Protein AF-A0ABD3PIC6-F1 (afdb_monomer_lite)

Secondary structure (DSSP, 8-state):
------------------------------PPPP----------SSPPPPTHHHHHHHHS-TTS--PPPPP-HHHHHHHHHHHHHHHHHHHHHHHHHHHHHHTTS---------------------TT-TTS----STT-----TTSS-------HHHHHHHHHHHHHHHHHHHHHHHHHHHH-GGGTHHHHHHHHHHHHHHHHHHHHTHHHHHHHHHHHHHHHHHHHHHHHHHHHHHHHHHHHHHHHHHHHHHHHHT--

Radius of gyration: 34.58 Å; chains: 1; bounding box: 83×72×98 Å

Structure (mmCIF, N/CA/C/O backbone):
data_AF-A0ABD3PIC6-F1
#
_entry.id   AF-A0ABD3PIC6-F1
#
loop_
_atom_site.group_PDB
_atom_site.id
_atom_site.type_symbol
_atom_site.label_atom_id
_atom_site.label_alt_id
_atom_site.label_comp_id
_atom_site.label_asym_id
_atom_site.label_entity_id
_atom_site.label_seq_id
_atom_site.pdbx_PDB_ins_code
_atom_site.Cartn_x
_atom_site.Cartn_y
_atom_site.Cartn_z
_atom_site.occupancy
_atom_site.B_iso_or_equiv
_atom_site.auth_seq_id
_atom_site.auth_comp_id
_atom_site.auth_asym_id
_atom_site.auth_atom_id
_atom_site.pdbx_PDB_model_num
ATOM 1 N N . MET A 1 1 ? -43.754 21.498 -41.295 1.00 43.06 1 MET A N 1
ATOM 2 C CA . MET A 1 1 ? -43.597 20.340 -40.392 1.00 43.06 1 MET A CA 1
ATOM 3 C C . MET A 1 1 ? -42.714 20.845 -39.261 1.00 43.06 1 MET A C 1
ATOM 5 O O . MET A 1 1 ? -41.523 20.973 -39.492 1.00 43.06 1 MET A O 1
ATOM 9 N N . ALA A 1 2 ? -43.302 21.591 -38.316 1.00 39.53 2 ALA A N 1
ATOM 10 C CA . ALA A 1 2 ? -43.938 21.103 -37.071 1.00 39.53 2 ALA A CA 1
ATOM 11 C C . ALA A 1 2 ? -42.849 20.621 -36.099 1.00 39.53 2 ALA A C 1
ATOM 13 O O . ALA A 1 2 ? -41.994 19.857 -36.530 1.00 39.53 2 ALA A O 1
ATOM 14 N N . ASP A 1 3 ? -42.769 20.956 -34.818 1.00 38.78 3 ASP A N 1
ATOM 15 C CA . ASP A 1 3 ? -43.413 21.869 -33.851 1.00 38.78 3 ASP A CA 1
ATOM 16 C C . ASP A 1 3 ? -42.459 21.775 -32.622 1.00 38.78 3 ASP A C 1
ATOM 18 O O . ASP A 1 3 ? -41.825 20.739 -32.434 1.00 38.78 3 ASP A O 1
ATOM 22 N N . GLU A 1 4 ? -42.065 22.860 -31.950 1.00 40.41 4 GLU A N 1
ATOM 23 C CA . GLU A 1 4 ? -42.658 23.383 -30.700 1.00 40.41 4 GLU A CA 1
ATOM 24 C C . GLU A 1 4 ? -42.214 22.683 -29.381 1.00 40.41 4 GLU A C 1
ATOM 26 O O . GLU A 1 4 ? -41.969 21.483 -29.338 1.00 40.41 4 GLU A O 1
ATOM 31 N N . ALA A 1 5 ? -42.173 23.498 -28.308 1.00 44.72 5 ALA A N 1
ATOM 32 C CA . ALA A 1 5 ? -41.943 23.253 -26.866 1.00 44.72 5 ALA A CA 1
ATOM 33 C C . ALA A 1 5 ? -40.468 23.248 -26.391 1.00 44.72 5 ALA A C 1
ATOM 35 O O . ALA A 1 5 ? -39.703 22.357 -26.729 1.00 44.72 5 ALA A O 1
ATOM 36 N N . ALA A 1 6 ? -39.911 24.228 -25.658 1.00 42.91 6 ALA A N 1
ATOM 37 C CA . ALA A 1 6 ? -40.363 25.137 -24.584 1.00 42.91 6 ALA A CA 1
ATOM 38 C C . ALA A 1 6 ? -40.648 24.467 -23.221 1.00 42.91 6 ALA A C 1
ATOM 40 O O . ALA A 1 6 ? -41.616 23.728 -23.100 1.00 42.91 6 ALA A O 1
ATOM 41 N N . ALA A 1 7 ? -39.823 24.795 -22.210 1.00 39.97 7 ALA A N 1
ATOM 42 C CA . ALA A 1 7 ? -40.156 25.146 -20.807 1.00 39.97 7 ALA A CA 1
ATOM 43 C C . ALA A 1 7 ? -38.951 24.826 -19.879 1.00 39.97 7 ALA A C 1
ATOM 45 O O . ALA A 1 7 ? -38.482 23.697 -19.885 1.00 39.97 7 ALA A O 1
ATOM 46 N N . THR A 1 8 ? -38.251 25.767 -19.229 1.00 37.84 8 THR A N 1
ATOM 47 C CA . THR A 1 8 ? -38.582 26.668 -18.093 1.00 37.84 8 THR A CA 1
ATOM 48 C C . THR A 1 8 ? -38.503 26.008 -16.702 1.00 37.84 8 THR A C 1
ATOM 50 O O . THR A 1 8 ? -39.140 24.990 -16.461 1.00 37.84 8 THR A O 1
ATOM 53 N N . ALA A 1 9 ? -37.846 26.735 -15.777 1.00 36.84 9 ALA A N 1
ATOM 54 C CA . ALA A 1 9 ? -37.832 26.621 -14.304 1.00 36.84 9 ALA A CA 1
ATOM 55 C C . ALA A 1 9 ? -36.806 25.614 -13.721 1.00 36.84 9 ALA A C 1
ATOM 57 O O . ALA A 1 9 ? -36.584 24.561 -14.291 1.00 36.84 9 ALA A O 1
ATOM 58 N N . LYS A 1 10 ? -36.143 25.840 -12.579 1.00 40.41 10 LYS A N 1
ATOM 59 C CA . LYS A 1 10 ? -36.468 26.695 -11.429 1.00 40.41 10 LYS A CA 1
ATOM 60 C C . LYS A 1 10 ? -35.238 26.768 -10.500 1.00 40.41 10 LYS A C 1
ATOM 62 O O . LYS A 1 10 ? -34.727 25.722 -10.114 1.00 40.41 10 LYS A O 1
ATOM 67 N N . ASP A 1 11 ? -34.825 27.968 -10.099 1.00 44.28 11 ASP A N 1
ATOM 68 C CA . ASP A 1 11 ? -34.053 28.175 -8.866 1.00 44.28 11 ASP A CA 1
ATOM 69 C C . ASP A 1 11 ? -34.909 27.814 -7.643 1.00 44.28 11 ASP A C 1
ATOM 71 O O . ASP A 1 11 ? -36.121 28.075 -7.631 1.00 44.28 11 ASP A O 1
ATOM 75 N N . PRO A 1 12 ? -34.278 27.330 -6.564 1.00 49.69 12 PRO A N 1
ATOM 76 C CA . PRO A 1 12 ? -34.693 27.764 -5.243 1.00 49.69 12 PRO A CA 1
ATOM 77 C C . PRO A 1 12 ? -33.502 28.230 -4.399 1.00 49.69 12 PRO A C 1
ATOM 79 O O . PRO A 1 12 ? -32.642 27.462 -3.979 1.00 49.69 12 PRO A O 1
ATOM 82 N N . SER A 1 13 ? -33.544 29.524 -4.095 1.00 35.16 13 SER A N 1
ATOM 83 C CA . SER A 1 13 ? -33.017 30.111 -2.867 1.00 35.16 13 SER A CA 1
ATOM 84 C C . SER A 1 13 ? -33.525 29.337 -1.644 1.00 35.16 13 SER A C 1
ATOM 86 O O . SER A 1 13 ? -34.735 29.183 -1.470 1.00 35.16 13 SER A O 1
ATOM 88 N N . THR A 1 14 ? -32.611 28.917 -0.768 1.00 37.09 14 THR A N 1
ATOM 89 C CA . THR A 1 14 ? -32.918 28.638 0.638 1.00 37.09 14 THR A CA 1
ATOM 90 C C . THR A 1 14 ? -31.955 29.393 1.539 1.00 37.09 14 THR A C 1
ATOM 92 O O . THR A 1 14 ? -30.739 29.222 1.519 1.00 37.09 14 THR A O 1
ATOM 95 N N . SER A 1 15 ? -32.584 30.261 2.311 1.00 34.53 15 SER A N 1
ATOM 96 C CA . SER A 1 15 ? -32.119 31.115 3.385 1.00 34.53 15 SER A CA 1
ATOM 97 C C . SER A 1 15 ? -31.624 30.350 4.623 1.00 34.53 15 SER A C 1
ATOM 99 O O . SER A 1 15 ? -32.345 29.488 5.110 1.00 34.53 15 SER A O 1
ATOM 101 N N . THR A 1 16 ? -30.473 30.793 5.157 1.00 37.81 16 THR A N 1
ATOM 102 C CA . THR A 1 16 ? -30.117 31.058 6.582 1.00 37.81 16 THR A CA 1
ATOM 103 C C . THR A 1 16 ? -30.336 29.957 7.650 1.00 37.81 16 THR A C 1
ATOM 105 O O . THR A 1 16 ? -31.406 29.365 7.708 1.00 37.81 16 THR A O 1
ATOM 108 N N . PRO A 1 17 ? -29.404 29.784 8.617 1.00 36.47 17 PRO A N 1
ATOM 109 C CA . PRO A 1 17 ? -29.387 30.707 9.754 1.00 36.47 17 PRO A CA 1
ATOM 110 C C . PRO A 1 17 ? -28.000 31.189 10.196 1.00 36.47 17 PRO A C 1
ATOM 112 O O . PRO A 1 17 ? -27.007 30.471 10.252 1.00 36.47 17 PRO A O 1
ATOM 115 N N . LYS A 1 18 ? -28.011 32.459 10.587 1.00 38.78 18 LYS A N 1
ATOM 116 C CA . LYS A 1 18 ? -27.053 33.133 11.449 1.00 38.78 18 LYS A CA 1
ATOM 117 C C . LYS A 1 18 ? -27.295 32.619 12.875 1.00 38.78 18 LYS A C 1
ATOM 119 O O . LYS A 1 18 ? -28.343 32.916 13.441 1.00 38.78 18 LYS A O 1
ATOM 124 N N . THR A 1 19 ? -26.344 31.888 13.450 1.00 33.16 19 THR A N 1
ATOM 125 C CA . THR A 1 19 ? -26.332 31.568 14.885 1.00 33.16 19 THR A CA 1
ATOM 126 C C . THR A 1 19 ? -25.099 32.198 15.508 1.00 33.16 19 THR A C 1
ATOM 128 O O . THR A 1 19 ? -24.007 31.644 15.519 1.00 33.16 19 THR A O 1
ATOM 131 N N . THR A 1 20 ? -25.303 33.408 16.015 1.00 37.28 20 THR A N 1
ATOM 132 C CA . THR A 1 20 ? -24.572 33.938 17.159 1.00 37.28 20 THR A CA 1
ATOM 133 C C . THR A 1 20 ? -24.875 33.053 18.360 1.00 37.28 20 THR A C 1
ATOM 135 O O . THR A 1 20 ? -26.036 32.962 18.746 1.00 37.28 20 THR A O 1
ATOM 138 N N . ASN A 1 21 ? -23.857 32.445 18.958 1.00 37.09 21 ASN A N 1
ATOM 139 C CA . ASN A 1 21 ? -23.874 32.110 20.374 1.00 37.09 21 ASN A CA 1
ATOM 140 C C . ASN A 1 21 ? -22.470 32.332 20.921 1.00 37.09 21 ASN A C 1
ATOM 142 O O . ASN A 1 21 ? -21.525 31.621 20.591 1.00 37.09 21 ASN A O 1
ATOM 146 N N . ALA A 1 22 ? -22.374 33.387 21.724 1.00 40.62 22 ALA A N 1
ATOM 147 C CA . ALA A 1 22 ? -21.315 33.579 22.686 1.00 40.62 22 ALA A CA 1
ATOM 148 C C . ALA A 1 22 ? -21.274 32.362 23.619 1.00 40.62 22 ALA A C 1
ATOM 150 O O . ALA A 1 22 ? -22.311 31.936 24.131 1.00 40.62 22 ALA A O 1
ATOM 151 N N . ALA A 1 23 ? -20.079 31.832 23.844 1.00 32.97 23 ALA A N 1
ATOM 152 C CA . ALA A 1 23 ? -19.791 30.933 24.947 1.00 32.97 23 ALA A CA 1
ATOM 153 C C . ALA A 1 23 ? -18.559 31.476 25.693 1.00 32.97 23 ALA A C 1
ATOM 155 O O . ALA A 1 23 ? -17.698 32.097 25.066 1.00 32.97 23 ALA A O 1
ATOM 156 N N . PRO A 1 24 ? -18.542 31.339 27.025 1.00 39.91 24 PRO A N 1
ATOM 157 C CA . PRO A 1 24 ? -17.794 32.201 27.926 1.00 39.91 24 PRO A CA 1
ATOM 158 C C . PRO A 1 24 ? -16.317 31.822 28.018 1.00 39.91 24 PRO A C 1
ATOM 160 O O . PRO A 1 24 ? -15.949 30.653 27.916 1.00 39.91 24 PRO A O 1
ATOM 163 N N . GLU A 1 25 ? -15.497 32.832 28.302 1.00 40.03 25 GLU A N 1
ATOM 164 C CA . GLU A 1 25 ? -14.167 32.672 28.876 1.00 40.03 25 GLU A CA 1
ATOM 165 C C . GLU A 1 25 ? -14.263 31.796 30.134 1.00 40.03 25 GLU A C 1
ATOM 167 O O . GLU A 1 25 ? -14.804 32.210 31.161 1.00 40.03 25 GLU A O 1
ATOM 172 N N . LEU A 1 26 ? -13.734 30.574 30.057 1.00 35.00 26 LEU A N 1
ATOM 173 C CA . LEU A 1 26 ? -13.338 29.813 31.234 1.00 35.00 26 LEU A CA 1
ATOM 174 C C . LEU A 1 26 ? -11.815 29.779 31.267 1.00 35.00 26 LEU A C 1
ATOM 176 O O . LEU A 1 26 ? -11.160 28.976 30.608 1.00 35.00 26 LEU A O 1
ATOM 180 N N . SER A 1 27 ? -11.272 30.694 32.062 1.00 44.12 27 SER A N 1
ATOM 181 C CA . SER A 1 27 ? -9.927 30.601 32.601 1.00 44.12 27 SER A CA 1
ATOM 182 C C . SER A 1 27 ? -9.850 29.339 33.464 1.00 44.12 27 SER A C 1
ATOM 184 O O . SER A 1 27 ? -10.436 29.276 34.546 1.00 44.12 27 SER A O 1
ATOM 186 N N . GLN A 1 28 ? -9.173 28.309 32.962 1.00 35.31 28 GLN A N 1
ATOM 187 C CA . GLN A 1 28 ? -8.711 27.187 33.768 1.00 35.31 28 GLN A CA 1
ATOM 188 C C . GLN A 1 28 ? -7.198 27.082 33.609 1.00 35.31 28 GLN A C 1
ATOM 190 O O . GLN A 1 28 ? -6.682 26.644 32.585 1.00 35.31 28 GLN A O 1
ATOM 195 N N . ASN A 1 29 ? -6.511 27.515 34.667 1.00 41.25 29 ASN A N 1
ATOM 196 C CA . ASN A 1 29 ? -5.162 27.094 35.013 1.00 41.25 29 ASN A CA 1
ATOM 197 C C . ASN A 1 29 ? -5.085 25.565 34.928 1.00 41.25 29 ASN A C 1
ATOM 199 O O . ASN A 1 29 ? -5.591 24.874 35.812 1.00 41.25 29 ASN A O 1
ATOM 203 N N . VAL A 1 30 ? -4.432 25.051 33.889 1.00 34.94 30 VAL A N 1
ATOM 204 C CA . VAL A 1 30 ? -3.930 23.679 33.872 1.00 34.94 30 VAL A CA 1
ATOM 205 C C . VAL A 1 30 ? -2.439 23.776 34.142 1.00 34.94 30 VAL A C 1
ATOM 207 O O . VAL A 1 30 ? -1.643 24.162 33.290 1.00 34.94 30 VAL A O 1
ATOM 210 N N . SER A 1 31 ? -2.104 23.505 35.398 1.00 35.38 31 SER A N 1
ATOM 211 C CA . SER A 1 31 ? -0.763 23.206 35.877 1.00 35.38 31 SER A CA 1
ATOM 212 C C . SER A 1 31 ? -0.088 22.193 34.956 1.00 35.38 31 SER A C 1
ATOM 214 O O . SER A 1 31 ? -0.675 21.160 34.632 1.00 35.38 31 SER A O 1
ATOM 216 N N . ALA A 1 32 ? 1.136 22.521 34.546 1.00 35.22 32 ALA A N 1
ATOM 217 C CA . ALA A 1 32 ? 2.014 21.662 33.771 1.00 35.22 32 ALA A CA 1
ATOM 218 C C . ALA A 1 32 ? 2.090 20.258 34.400 1.00 35.22 32 ALA A C 1
ATOM 220 O O . ALA A 1 32 ? 2.309 20.166 35.611 1.00 35.22 32 ALA A O 1
ATOM 221 N N . PRO A 1 33 ? 1.911 19.175 33.624 1.00 37.97 33 PRO A N 1
ATOM 222 C CA . PRO A 1 33 ? 2.300 17.861 34.096 1.00 37.97 33 PRO A CA 1
ATOM 223 C C . PRO A 1 33 ? 3.827 17.852 34.207 1.00 37.97 33 PRO A C 1
ATOM 225 O O . PRO A 1 33 ? 4.531 18.224 33.267 1.00 37.97 33 PRO A O 1
ATOM 228 N N . GLU A 1 34 ? 4.312 17.496 35.393 1.00 38.50 34 GLU A N 1
ATOM 229 C CA . GLU A 1 34 ? 5.720 17.226 35.653 1.00 38.50 34 GLU A CA 1
ATOM 230 C C . GLU A 1 34 ? 6.239 16.235 34.606 1.00 38.50 34 GLU A C 1
ATOM 232 O O . GLU A 1 34 ? 5.593 15.226 34.317 1.00 38.50 34 GLU A O 1
ATOM 237 N N . GLU A 1 35 ? 7.383 16.571 34.007 1.00 42.44 35 GLU A N 1
ATOM 238 C CA . GLU A 1 35 ? 8.122 15.736 33.065 1.00 42.44 35 GLU A CA 1
ATOM 239 C C . GLU A 1 35 ? 8.617 14.487 33.804 1.00 42.44 35 GLU A C 1
ATOM 241 O O . GLU A 1 35 ? 9.756 14.411 34.254 1.00 42.44 35 GLU A O 1
ATOM 246 N N . GLY A 1 36 ? 7.730 13.506 33.959 1.00 37.84 36 GLY A N 1
ATOM 247 C CA . GLY A 1 36 ? 8.131 12.126 34.137 1.00 37.84 36 GLY A CA 1
ATOM 248 C C . GLY A 1 36 ? 8.881 11.701 32.883 1.00 37.84 36 GLY A C 1
ATOM 249 O O . GLY A 1 36 ? 8.430 11.964 31.767 1.00 37.84 36 GLY A O 1
ATOM 250 N N . GLU A 1 37 ? 10.037 11.081 33.083 1.00 44.94 37 GLU A N 1
ATOM 251 C CA . GLU A 1 37 ? 10.883 10.427 32.086 1.00 44.94 37 GLU A CA 1
ATOM 252 C C . GLU A 1 37 ? 10.140 9.248 31.429 1.00 44.94 37 GLU A C 1
ATOM 254 O O . GLU A 1 37 ? 10.554 8.095 31.513 1.00 44.94 37 GLU A O 1
ATOM 259 N N . GLU A 1 38 ? 8.991 9.510 30.806 1.00 41.97 38 GLU A N 1
ATOM 260 C CA . GLU A 1 38 ? 8.299 8.541 29.976 1.00 41.97 38 GLU A CA 1
ATOM 261 C C . GLU A 1 38 ? 9.179 8.305 28.757 1.00 41.97 38 GLU A C 1
ATOM 263 O O . GLU A 1 38 ? 9.297 9.165 27.878 1.00 41.97 38 GLU A O 1
ATOM 268 N N . ASP A 1 39 ? 9.854 7.153 28.795 1.00 49.00 39 ASP A N 1
ATOM 269 C CA . ASP A 1 39 ? 10.545 6.471 27.713 1.00 49.00 39 ASP A CA 1
ATOM 270 C C . ASP A 1 39 ? 10.274 7.137 26.367 1.00 49.00 39 ASP A C 1
ATOM 272 O O . ASP A 1 39 ? 9.240 6.913 25.730 1.00 49.00 39 ASP A O 1
ATOM 276 N N . MET A 1 40 ? 11.227 7.970 25.929 1.00 45.16 40 MET A N 1
ATOM 277 C CA . MET A 1 40 ? 11.322 8.378 24.536 1.00 45.16 40 MET A CA 1
ATOM 278 C C . MET A 1 40 ? 11.442 7.094 23.724 1.00 45.16 40 MET A C 1
ATOM 280 O O . MET A 1 40 ? 12.533 6.551 23.540 1.00 45.16 40 MET A O 1
ATOM 284 N N . LEU A 1 41 ? 10.287 6.597 23.290 1.00 43.59 41 LEU A N 1
ATOM 285 C CA . LEU A 1 41 ? 10.125 5.442 22.438 1.00 43.59 41 LEU A CA 1
ATOM 286 C C . LEU A 1 41 ? 10.763 5.816 21.100 1.00 43.59 41 LEU A C 1
ATOM 288 O O . LEU A 1 41 ? 10.109 6.306 20.180 1.00 43.59 41 LEU A O 1
ATOM 292 N N . LEU A 1 42 ? 12.080 5.623 21.012 1.00 44.69 42 LEU A N 1
ATOM 293 C CA . LEU A 1 42 ? 12.788 5.414 19.763 1.00 44.69 42 LEU A CA 1
ATOM 294 C C . LEU A 1 42 ? 12.106 4.206 19.130 1.00 44.69 42 LEU A C 1
ATOM 296 O O . LEU A 1 42 ? 12.445 3.060 19.426 1.00 44.69 42 LEU A O 1
ATOM 300 N N . VAL A 1 43 ? 11.073 4.474 18.326 1.00 47.25 43 VAL A N 1
ATOM 301 C CA . VAL A 1 43 ? 10.486 3.504 17.409 1.00 47.25 43 VAL A CA 1
ATOM 302 C C . VAL A 1 43 ? 11.677 2.907 16.688 1.00 47.25 43 VAL A C 1
ATOM 304 O O . VAL A 1 43 ? 12.383 3.626 15.987 1.00 47.25 43 VAL A O 1
ATOM 307 N N . SER A 1 44 ? 11.977 1.640 16.973 1.00 50.78 44 SER A N 1
ATOM 308 C CA . SER A 1 44 ? 13.196 1.007 16.498 1.00 50.78 44 SER A CA 1
ATOM 309 C C . SER A 1 44 ? 13.249 1.175 14.984 1.00 50.78 44 SER A C 1
ATOM 311 O O . SER A 1 44 ? 12.464 0.560 14.265 1.00 50.78 44 SER A O 1
ATOM 313 N N . GLU A 1 45 ? 14.173 2.012 14.511 1.00 55.91 45 GLU A N 1
ATOM 314 C CA . GLU A 1 45 ? 14.388 2.346 13.094 1.00 55.91 45 GLU A CA 1
ATOM 315 C C . GLU A 1 45 ? 14.718 1.103 12.249 1.00 55.91 45 GLU A C 1
ATOM 317 O O . GLU A 1 45 ? 14.752 1.134 11.021 1.00 55.91 45 GLU A O 1
ATOM 322 N N . PHE A 1 46 ? 14.943 -0.023 12.922 1.00 59.72 46 PHE A N 1
ATOM 323 C CA . PHE A 1 46 ? 15.161 -1.315 12.324 1.00 59.72 46 PHE A CA 1
ATOM 324 C C . PHE A 1 46 ? 13.844 -2.088 12.276 1.00 59.72 46 PHE A C 1
ATOM 326 O O . PHE A 1 46 ? 13.325 -2.466 13.332 1.00 59.72 46 PHE A O 1
ATOM 333 N N . PRO A 1 47 ? 13.305 -2.372 11.072 1.00 68.25 47 PRO A N 1
ATOM 334 C CA . PRO A 1 47 ? 12.198 -3.304 10.953 1.00 68.25 47 PRO A CA 1
ATOM 335 C C . PRO A 1 47 ? 12.588 -4.625 11.627 1.00 68.25 47 PRO A C 1
ATOM 337 O O . PRO A 1 47 ? 13.767 -5.007 11.600 1.00 68.25 47 PRO A O 1
ATOM 340 N N . PRO A 1 48 ? 11.621 -5.333 12.235 1.00 69.31 48 PRO A N 1
ATOM 341 C CA . PRO A 1 48 ? 11.903 -6.597 12.891 1.00 69.31 48 PRO A CA 1
ATOM 342 C C . PRO A 1 48 ? 12.647 -7.529 11.922 1.00 69.31 48 PRO A C 1
ATOM 344 O O . PRO A 1 48 ? 12.335 -7.535 10.724 1.00 69.31 48 PRO A O 1
ATOM 347 N N . PRO A 1 49 ? 13.633 -8.309 12.410 1.00 68.56 49 PRO A N 1
ATOM 348 C CA . PRO A 1 49 ? 14.424 -9.180 11.558 1.00 68.56 49 PRO A CA 1
ATOM 349 C C . PRO A 1 49 ? 13.523 -10.039 10.661 1.00 68.56 49 PRO A C 1
ATOM 351 O O . PRO A 1 49 ? 12.512 -10.564 11.141 1.00 68.56 49 PRO A O 1
ATOM 354 N N . PRO A 1 50 ? 13.873 -10.219 9.376 1.00 77.88 50 PRO A N 1
ATOM 355 C CA . PRO A 1 50 ? 13.081 -11.023 8.458 1.00 77.88 50 PRO A CA 1
ATOM 356 C C . PRO A 1 50 ? 12.727 -12.405 9.025 1.00 77.88 50 PRO A C 1
ATOM 358 O O . PRO A 1 50 ? 13.552 -13.068 9.659 1.00 77.88 50 PRO A O 1
ATOM 361 N N . ALA A 1 51 ? 11.516 -12.885 8.725 1.00 74.94 51 ALA A N 1
ATOM 362 C CA . ALA A 1 51 ? 10.956 -14.118 9.291 1.00 74.94 51 ALA A CA 1
ATOM 363 C C . ALA A 1 51 ? 11.842 -15.371 9.113 1.00 74.94 51 ALA A C 1
ATOM 365 O O . ALA A 1 51 ? 11.748 -16.321 9.897 1.00 74.94 51 ALA A O 1
ATOM 366 N N . TYR A 1 52 ? 12.739 -15.382 8.120 1.00 74.44 52 TYR A N 1
ATOM 367 C CA . TYR A 1 52 ? 13.646 -16.503 7.882 1.00 74.44 52 TYR A CA 1
ATOM 368 C C . TYR A 1 52 ? 14.631 -16.752 9.038 1.00 74.44 52 TYR A C 1
ATOM 370 O O . TYR A 1 52 ? 15.016 -17.903 9.241 1.00 74.44 52 TYR A O 1
ATOM 378 N N . TYR A 1 53 ? 14.990 -15.742 9.844 1.00 71.31 53 TYR A N 1
ATOM 379 C CA . TYR A 1 53 ? 15.838 -15.940 11.033 1.00 71.31 53 TYR A CA 1
ATOM 380 C C . TYR A 1 53 ? 15.149 -16.823 12.086 1.00 71.31 53 TYR A C 1
ATOM 382 O O . TYR A 1 53 ? 15.778 -17.699 12.689 1.00 71.31 53 TYR A O 1
ATOM 390 N N . GLY A 1 54 ? 13.834 -16.648 12.262 1.00 73.12 54 GLY A N 1
ATOM 391 C CA . GLY A 1 54 ? 13.022 -17.475 13.157 1.00 73.12 54 GLY A CA 1
ATOM 392 C C . GLY A 1 54 ? 12.868 -18.912 12.655 1.00 73.12 54 GLY A C 1
ATOM 393 O O . GLY A 1 54 ? 12.934 -19.856 13.444 1.00 73.12 54 GLY A O 1
ATOM 394 N N . LEU A 1 55 ? 12.725 -19.091 11.337 1.00 75.94 55 LEU A N 1
ATOM 395 C CA . LEU A 1 55 ? 12.624 -20.412 10.709 1.00 75.94 55 LEU A CA 1
ATOM 396 C C . LEU A 1 55 ? 13.949 -21.180 10.768 1.00 75.94 55 LEU A C 1
ATOM 398 O O . LEU A 1 55 ? 13.957 -22.354 11.138 1.00 75.94 55 LEU A O 1
ATOM 402 N N . ALA A 1 56 ? 15.069 -20.512 10.476 1.00 67.69 56 ALA A N 1
ATOM 403 C CA . ALA A 1 56 ? 16.399 -21.111 10.556 1.00 67.69 56 ALA A CA 1
ATOM 404 C C . ALA A 1 56 ? 16.749 -21.522 11.993 1.00 67.69 56 ALA A C 1
ATOM 406 O O . ALA A 1 56 ? 17.348 -22.573 12.201 1.00 67.69 56 ALA A O 1
ATOM 407 N N . SER A 1 57 ? 16.316 -20.741 12.987 1.00 68.38 57 SER A N 1
ATOM 408 C CA . SER A 1 57 ? 16.609 -20.983 14.403 1.00 68.38 57 SER A CA 1
ATOM 409 C C . SER A 1 57 ? 15.848 -22.148 15.041 1.00 68.38 57 SER A C 1
ATOM 411 O O . SER A 1 57 ? 16.282 -22.643 16.078 1.00 68.38 57 SER A O 1
ATOM 413 N N . ARG A 1 58 ? 14.705 -22.573 14.484 1.00 75.12 58 ARG A N 1
ATOM 414 C CA . ARG A 1 58 ? 13.858 -23.614 15.103 1.00 75.12 58 ARG A CA 1
ATOM 415 C C . ARG A 1 58 ? 14.412 -25.032 14.956 1.00 75.12 58 ARG A C 1
ATOM 417 O O . ARG A 1 58 ? 14.174 -25.848 15.838 1.00 75.12 58 ARG A O 1
ATOM 424 N N . ASN A 1 59 ? 15.149 -25.311 13.879 1.00 70.94 59 ASN A N 1
ATOM 425 C CA . ASN A 1 59 ? 15.587 -26.669 13.530 1.00 70.94 59 ASN A CA 1
ATOM 426 C C . ASN A 1 59 ? 17.115 -26.827 13.440 1.00 70.94 59 ASN A C 1
ATOM 428 O O . ASN A 1 59 ? 17.591 -27.894 13.056 1.00 70.94 59 ASN A O 1
ATOM 432 N N . THR A 1 60 ? 17.893 -25.791 13.767 1.00 69.00 60 THR A N 1
ATOM 433 C CA . THR A 1 60 ? 19.360 -25.858 13.743 1.00 69.00 60 THR A CA 1
ATOM 434 C C . THR A 1 60 ? 19.929 -26.112 15.142 1.00 69.00 60 THR A C 1
ATOM 436 O O . THR A 1 60 ? 19.480 -25.500 16.115 1.00 69.00 60 THR A O 1
ATOM 439 N N . PRO A 1 61 ? 20.921 -27.013 15.284 1.00 76.81 61 PRO A N 1
ATOM 440 C CA . PRO A 1 61 ? 21.642 -27.179 16.542 1.00 76.81 61 PRO A CA 1
ATOM 441 C C . PRO A 1 61 ? 22.329 -25.860 16.925 1.00 76.81 61 PRO A C 1
ATOM 443 O O . PRO A 1 61 ? 22.705 -25.081 16.054 1.00 76.81 61 PRO A O 1
ATOM 446 N N . ALA A 1 62 ? 22.505 -25.610 18.227 1.00 71.38 62 ALA A N 1
ATOM 447 C CA . ALA A 1 62 ? 22.857 -24.294 18.782 1.00 71.38 62 ALA A CA 1
ATOM 448 C C . ALA A 1 62 ? 24.083 -23.596 18.148 1.00 71.38 62 ALA A C 1
ATOM 450 O O . ALA A 1 62 ? 24.162 -22.375 18.181 1.00 71.38 62 ALA A O 1
ATOM 451 N N . HIS A 1 63 ? 25.003 -24.349 17.539 1.00 71.69 63 HIS A N 1
ATOM 452 C CA . HIS A 1 63 ? 26.203 -23.836 16.869 1.00 71.69 63 HIS A CA 1
ATOM 453 C C . HIS A 1 63 ? 25.983 -23.363 15.412 1.00 71.69 63 HIS A C 1
ATOM 455 O O . HIS A 1 63 ? 26.890 -22.785 14.827 1.00 71.69 63 HIS A O 1
ATOM 461 N N . LEU A 1 64 ? 24.808 -23.612 14.818 1.00 71.38 64 LEU A N 1
ATOM 462 C CA . LEU A 1 64 ? 24.414 -23.204 13.453 1.00 71.38 64 LEU A CA 1
ATOM 463 C C . LEU A 1 64 ? 23.243 -22.207 13.453 1.00 71.38 64 LEU A C 1
ATOM 465 O O . LEU A 1 64 ? 22.678 -21.889 12.405 1.00 71.38 64 LEU A O 1
ATOM 469 N N . ARG A 1 65 ? 22.852 -21.732 14.638 1.00 74.12 65 ARG A N 1
ATOM 470 C CA . ARG A 1 65 ? 21.745 -20.801 14.810 1.00 74.12 65 ARG A CA 1
ATOM 471 C C . ARG A 1 65 ? 22.174 -19.434 14.283 1.00 74.12 65 ARG A C 1
ATOM 473 O O . ARG A 1 65 ? 23.056 -18.802 14.853 1.00 74.12 65 ARG A O 1
ATOM 480 N N . LEU A 1 66 ? 21.559 -18.991 13.189 1.00 67.44 66 LEU A N 1
ATOM 481 C CA . LEU A 1 66 ? 21.762 -17.649 12.647 1.00 67.44 66 LEU A CA 1
ATOM 482 C C . LEU A 1 66 ? 21.220 -16.632 13.655 1.00 67.44 66 LEU A C 1
ATOM 484 O O . LEU A 1 66 ? 20.014 -16.389 13.719 1.00 67.44 66 LEU A O 1
ATOM 488 N N . THR A 1 67 ? 22.104 -16.069 14.470 1.00 64.19 67 THR A N 1
ATOM 489 C CA . THR A 1 67 ? 21.783 -14.924 15.315 1.00 64.19 67 THR A CA 1
ATOM 490 C C . THR A 1 67 ? 21.895 -13.659 14.471 1.00 64.19 67 THR A C 1
ATOM 492 O O . THR A 1 67 ? 22.886 -13.504 13.752 1.00 64.19 67 THR A O 1
ATOM 495 N N . PRO A 1 68 ? 20.903 -12.754 14.524 1.00 67.94 68 PRO A N 1
ATOM 496 C CA . PRO A 1 68 ? 21.067 -11.417 13.975 1.00 67.94 68 PRO A CA 1
ATOM 497 C C . PRO A 1 68 ? 22.359 -10.788 14.521 1.00 67.94 68 PRO A C 1
ATOM 499 O O . PRO A 1 68 ? 22.690 -11.032 15.687 1.00 67.94 68 PRO A O 1
ATOM 502 N N . PRO A 1 69 ? 23.106 -10.028 13.703 1.00 71.75 69 PRO A N 1
ATOM 503 C CA . PRO A 1 69 ? 24.286 -9.322 14.186 1.00 71.75 69 PRO A CA 1
ATOM 504 C C . PRO A 1 69 ? 23.899 -8.405 15.350 1.00 71.75 69 PRO A C 1
ATOM 506 O O . PRO A 1 69 ? 22.810 -7.825 15.350 1.00 71.75 69 PRO A O 1
ATOM 509 N N . GLU A 1 70 ? 24.779 -8.297 16.345 1.00 70.81 70 GLU A N 1
ATOM 510 C CA . GLU A 1 70 ? 24.544 -7.416 17.485 1.00 70.81 70 GLU A CA 1
ATOM 511 C C . GLU A 1 70 ? 24.382 -5.977 17.002 1.00 70.81 70 GLU A C 1
ATOM 513 O O . GLU A 1 70 ? 25.186 -5.452 16.228 1.00 70.81 70 GLU A O 1
ATOM 518 N N . ILE A 1 71 ? 23.303 -5.353 17.460 1.00 66.19 71 ILE A N 1
ATOM 519 C CA . ILE A 1 71 ? 23.010 -3.962 17.165 1.00 66.19 71 ILE A CA 1
ATOM 520 C C . ILE A 1 71 ? 24.108 -3.119 17.834 1.00 66.19 71 ILE A C 1
ATOM 522 O O . ILE A 1 71 ? 24.295 -3.240 19.048 1.00 66.19 71 ILE A O 1
ATOM 526 N N . PRO A 1 72 ? 24.846 -2.271 17.096 1.00 69.94 72 PRO A N 1
ATOM 527 C CA . PRO A 1 72 ? 25.941 -1.492 17.663 1.00 69.94 72 PRO A CA 1
ATOM 528 C C . PRO A 1 72 ? 25.402 -0.422 18.623 1.00 69.94 72 PRO A C 1
ATOM 530 O O . PRO A 1 72 ? 25.147 0.712 18.238 1.00 69.94 72 PRO A O 1
ATOM 533 N N . LEU A 1 73 ? 25.258 -0.760 19.907 1.00 65.12 73 LEU A N 1
ATOM 534 C CA . LEU A 1 73 ? 24.667 0.107 20.941 1.00 65.12 73 LEU A CA 1
ATOM 535 C C . LEU A 1 73 ? 25.365 1.472 21.073 1.00 65.12 73 LEU A C 1
ATOM 537 O O . LEU A 1 73 ? 24.749 2.447 21.505 1.00 65.12 73 LEU A O 1
ATOM 541 N N . ARG A 1 74 ? 26.638 1.565 20.666 1.00 70.62 74 ARG A N 1
ATOM 542 C CA . ARG A 1 74 ? 27.400 2.819 20.654 1.00 70.62 74 ARG A CA 1
ATOM 543 C C . ARG A 1 74 ? 26.773 3.862 19.723 1.00 70.62 74 ARG A C 1
ATOM 545 O O . ARG A 1 74 ? 26.642 5.008 20.140 1.00 70.62 74 ARG A O 1
ATOM 552 N N . SER A 1 75 ? 26.337 3.488 18.516 1.00 62.44 75 SER A N 1
ATOM 553 C CA . SER A 1 75 ? 25.741 4.451 17.575 1.00 62.44 75 SER A CA 1
ATOM 554 C C . SER A 1 75 ? 24.390 4.968 18.069 1.00 62.44 75 SER A C 1
ATOM 556 O O . SER A 1 75 ? 24.105 6.151 17.920 1.00 62.44 75 SER A O 1
ATOM 558 N N . PHE A 1 76 ? 23.602 4.122 18.742 1.00 62.06 76 PHE A N 1
ATOM 559 C CA . PHE A 1 76 ? 22.326 4.522 19.349 1.00 62.06 76 PHE A CA 1
ATOM 560 C C . PHE A 1 76 ? 22.517 5.489 20.510 1.00 62.06 76 PHE A C 1
ATOM 562 O O . PHE A 1 76 ? 21.804 6.482 20.594 1.00 62.06 76 PHE A O 1
ATOM 569 N N . ARG A 1 77 ? 23.504 5.248 21.381 1.00 69.31 77 ARG A N 1
ATOM 570 C CA . ARG A 1 77 ? 23.822 6.174 22.480 1.00 69.31 77 ARG A CA 1
ATOM 571 C C . ARG A 1 77 ? 24.287 7.534 21.957 1.00 69.31 77 ARG A C 1
ATOM 573 O O . ARG A 1 77 ? 23.865 8.559 22.483 1.00 69.31 77 ARG A O 1
ATOM 580 N N . VAL A 1 78 ? 25.106 7.549 20.902 1.00 70.44 78 VAL A N 1
ATOM 581 C CA . VAL A 1 78 ? 25.563 8.790 20.251 1.00 70.44 78 VAL A CA 1
ATOM 582 C C . VAL A 1 78 ? 24.394 9.531 19.599 1.00 70.44 78 VAL A C 1
ATOM 584 O O . VAL A 1 78 ? 24.240 10.733 19.818 1.00 70.44 78 VAL A O 1
ATOM 587 N N . ALA A 1 79 ? 23.538 8.823 18.858 1.00 65.38 79 ALA A N 1
ATOM 588 C CA . ALA A 1 79 ? 22.348 9.401 18.239 1.00 65.38 79 ALA A CA 1
ATOM 589 C C . ALA A 1 79 ? 21.379 9.961 19.294 1.00 65.38 79 ALA A C 1
ATOM 591 O O . ALA A 1 79 ? 20.988 11.123 19.205 1.00 65.38 79 ALA A O 1
ATOM 592 N N . ALA A 1 80 ? 21.080 9.193 20.346 1.00 70.50 80 ALA A N 1
ATOM 593 C CA . ALA A 1 80 ? 20.228 9.626 21.451 1.00 70.50 80 ALA A CA 1
ATOM 594 C C . ALA A 1 80 ? 20.791 10.874 22.150 1.00 70.50 80 ALA A C 1
ATOM 596 O O . ALA A 1 80 ? 20.059 11.840 22.356 1.00 70.50 80 ALA A O 1
ATOM 597 N N . LYS A 1 81 ? 22.103 10.913 22.435 1.00 74.56 81 LYS A N 1
ATOM 598 C CA . LYS A 1 81 ? 22.775 12.082 23.033 1.00 74.56 81 LYS A CA 1
ATOM 599 C C . LYS A 1 81 ? 22.713 13.312 22.118 1.00 74.56 81 LYS A C 1
ATOM 601 O O . LYS A 1 81 ? 22.515 14.425 22.609 1.00 74.56 81 LYS A O 1
ATOM 606 N N . LYS A 1 82 ? 22.848 13.128 20.799 1.00 72.31 82 LYS A N 1
ATOM 607 C CA . LYS A 1 82 ? 22.729 14.210 19.808 1.00 72.31 82 LYS A CA 1
ATOM 608 C C . LYS A 1 82 ? 21.307 14.777 19.767 1.00 72.31 82 LYS A C 1
ATOM 610 O O . LYS A 1 82 ? 21.156 15.991 19.873 1.00 72.31 82 LYS A O 1
ATOM 615 N N . VAL A 1 83 ? 20.292 13.913 19.717 1.00 67.81 83 VAL A N 1
ATOM 616 C CA . VAL A 1 83 ? 18.872 14.308 19.740 1.00 67.81 83 VAL A CA 1
ATOM 617 C C . VAL A 1 83 ? 18.530 15.057 21.027 1.00 67.81 83 VAL A C 1
ATOM 619 O O . VAL A 1 83 ? 17.876 16.095 20.981 1.00 67.81 83 VAL A O 1
ATOM 622 N N . LEU A 1 84 ? 19.021 14.590 22.177 1.00 69.75 84 LEU A N 1
ATOM 623 C CA . LEU A 1 84 ? 18.792 15.251 23.465 1.00 69.75 84 LEU A CA 1
ATOM 624 C C . LEU A 1 84 ? 19.403 16.660 23.498 1.00 69.75 84 LEU A C 1
ATOM 626 O O . LEU A 1 84 ? 18.758 17.609 23.948 1.00 69.75 84 LEU A O 1
ATOM 630 N N . ARG A 1 85 ? 20.622 16.819 22.965 1.00 74.56 85 ARG A N 1
ATOM 631 C CA . ARG A 1 85 ? 21.294 18.123 22.857 1.00 74.56 85 ARG A CA 1
ATOM 632 C C . ARG A 1 85 ? 20.566 19.059 21.891 1.00 74.56 85 ARG A C 1
ATOM 634 O O . ARG A 1 85 ? 20.418 20.242 22.186 1.00 74.56 85 ARG A O 1
ATOM 641 N N . GLU A 1 86 ? 20.104 18.543 20.760 1.00 73.06 86 GLU A N 1
ATOM 642 C CA . GLU A 1 86 ? 19.364 19.319 19.767 1.00 73.06 86 GLU A CA 1
ATOM 643 C C . GLU A 1 86 ? 17.990 19.752 20.296 1.00 73.06 86 GLU A C 1
ATOM 645 O O . GLU A 1 86 ? 17.634 20.925 20.194 1.00 73.06 86 GLU A O 1
ATOM 650 N N . ARG A 1 87 ? 17.272 18.858 20.985 1.00 72.12 87 ARG A N 1
ATOM 651 C CA . ARG A 1 87 ? 16.015 19.171 21.680 1.00 72.12 87 ARG A CA 1
ATOM 652 C C . ARG A 1 87 ? 16.216 20.225 22.767 1.00 72.12 87 ARG A C 1
ATOM 654 O O . ARG A 1 87 ? 15.409 21.147 22.876 1.00 72.12 87 ARG A O 1
ATOM 661 N N . LYS A 1 88 ? 17.302 20.130 23.542 1.00 75.88 88 LYS A N 1
ATOM 662 C CA . LYS A 1 88 ? 17.663 21.151 24.535 1.00 75.88 88 LYS A CA 1
ATOM 663 C C . LYS A 1 88 ? 17.929 22.503 23.868 1.00 75.88 88 LYS A C 1
ATOM 665 O O . LYS A 1 88 ? 17.374 23.506 24.306 1.00 75.88 88 LYS A O 1
ATOM 670 N N . ARG A 1 89 ? 18.677 22.523 22.760 1.00 79.62 89 ARG A N 1
ATOM 671 C CA . ARG A 1 89 ? 18.934 23.739 21.975 1.00 79.62 89 ARG A CA 1
ATOM 672 C C . ARG A 1 89 ? 17.646 24.358 21.429 1.00 79.62 89 ARG A C 1
ATOM 674 O O . ARG A 1 89 ? 17.471 25.565 21.551 1.00 79.62 89 ARG A O 1
ATOM 681 N N . MET A 1 90 ? 16.731 23.554 20.883 1.00 71.44 90 MET A N 1
ATOM 682 C CA . MET A 1 90 ? 15.426 24.044 20.424 1.00 71.44 90 MET A CA 1
ATOM 683 C C . MET A 1 90 ? 14.591 24.609 21.577 1.00 71.44 90 MET A C 1
ATOM 685 O O . MET A 1 90 ? 13.940 25.639 21.411 1.00 71.44 90 MET A O 1
ATOM 689 N N . ARG A 1 91 ? 14.625 23.977 22.759 1.00 76.06 91 ARG A N 1
ATOM 690 C CA . ARG A 1 91 ? 13.929 24.478 23.953 1.00 76.06 91 ARG A CA 1
ATOM 691 C C . ARG A 1 91 ? 14.485 25.836 24.377 1.00 76.06 91 ARG A C 1
ATOM 693 O O . ARG A 1 91 ? 13.712 26.777 24.525 1.00 76.06 91 ARG A O 1
ATOM 700 N N . GLU A 1 92 ? 15.804 25.965 24.480 1.00 81.31 92 GLU A N 1
ATOM 701 C CA . GLU A 1 92 ? 16.477 27.227 24.814 1.00 81.31 92 GLU A CA 1
ATOM 702 C C . GLU A 1 92 ? 16.216 28.321 23.766 1.00 81.31 92 GLU A C 1
ATOM 704 O O . GLU A 1 92 ? 15.965 29.474 24.116 1.00 81.31 92 GLU A O 1
ATOM 709 N N . GLU A 1 93 ? 16.216 27.978 22.476 1.00 78.44 93 GLU A N 1
ATOM 710 C CA . GLU A 1 93 ? 15.888 28.914 21.398 1.00 78.44 93 GLU A CA 1
ATOM 711 C C . GLU A 1 93 ? 14.418 29.354 21.458 1.00 78.44 93 GLU A C 1
ATOM 713 O O . GLU A 1 93 ? 14.128 30.546 21.342 1.00 78.44 93 GLU A O 1
ATOM 718 N N . SER A 1 94 ? 13.495 28.431 21.742 1.00 73.38 94 SER A N 1
ATOM 719 C CA . SER A 1 94 ? 12.076 28.749 21.928 1.00 73.38 94 SER A CA 1
ATOM 720 C C . SER A 1 94 ? 11.832 29.643 23.149 1.00 73.38 94 SER A C 1
ATOM 722 O O . SER A 1 94 ? 11.060 30.600 23.065 1.00 73.38 94 SER A O 1
ATOM 724 N N . GLU A 1 95 ? 12.541 29.415 24.262 1.00 72.81 95 GLU A N 1
ATOM 725 C CA . GLU A 1 95 ? 12.477 30.289 25.436 1.00 72.81 95 GLU A CA 1
ATOM 726 C C . GLU A 1 95 ? 13.089 31.658 25.156 1.00 72.81 95 GLU A C 1
ATOM 728 O O . GLU A 1 95 ? 12.529 32.676 25.569 1.00 72.81 95 GLU A O 1
ATOM 733 N N . ARG A 1 96 ? 14.191 31.712 24.403 1.00 79.25 96 ARG A N 1
ATOM 734 C CA . ARG A 1 96 ? 14.802 32.971 23.973 1.00 79.25 96 ARG A CA 1
ATOM 735 C C . ARG A 1 96 ? 13.852 33.784 23.097 1.00 79.25 96 ARG A C 1
ATOM 737 O O . ARG A 1 96 ? 13.740 34.992 23.302 1.00 79.25 96 ARG A O 1
ATOM 744 N N . ILE A 1 97 ? 13.152 33.145 22.159 1.00 74.50 97 ILE A N 1
ATOM 745 C CA . ILE A 1 97 ? 12.124 33.793 21.331 1.00 74.50 97 ILE A CA 1
ATOM 746 C C . ILE A 1 97 ? 10.960 34.268 22.210 1.00 74.50 97 ILE A C 1
ATOM 748 O O . ILE A 1 97 ? 10.507 35.402 22.051 1.00 74.50 97 ILE A O 1
ATOM 752 N N . ARG A 1 98 ? 10.520 33.460 23.185 1.00 74.44 98 ARG A N 1
ATOM 753 C CA . ARG A 1 98 ? 9.459 33.839 24.134 1.00 74.44 98 ARG A CA 1
ATOM 754 C C . ARG A 1 98 ? 9.848 35.069 24.961 1.00 74.44 98 ARG A C 1
ATOM 756 O O . ARG A 1 98 ? 9.060 36.000 25.073 1.00 74.44 98 ARG A O 1
ATOM 763 N N . LEU A 1 99 ? 11.071 35.111 25.489 1.00 68.56 99 LEU A N 1
ATOM 764 C CA . LEU A 1 99 ? 11.586 36.250 26.256 1.00 68.56 99 LEU A CA 1
ATOM 765 C C . LEU A 1 99 ? 11.768 37.502 25.389 1.00 68.56 99 LEU A C 1
ATOM 767 O O . LEU A 1 99 ? 11.465 38.601 25.846 1.00 68.56 99 LEU A O 1
ATOM 771 N N . ALA A 1 100 ? 12.207 37.347 24.136 1.00 74.31 100 ALA A N 1
ATOM 772 C CA . ALA A 1 100 ? 12.296 38.457 23.189 1.00 74.31 100 ALA A CA 1
ATOM 773 C C . ALA A 1 100 ? 10.909 39.022 22.833 1.00 74.31 100 ALA A C 1
ATOM 775 O O . ALA A 1 100 ? 10.755 40.236 22.739 1.00 74.31 100 ALA A O 1
ATOM 776 N N . ALA A 1 101 ? 9.892 38.165 22.701 1.00 67.06 101 ALA A N 1
ATOM 777 C CA . ALA A 1 101 ? 8.513 38.580 22.443 1.00 67.06 101 ALA A CA 1
ATOM 778 C C . ALA A 1 101 ? 7.851 39.270 23.653 1.00 67.06 101 ALA A C 1
ATOM 780 O O . ALA A 1 101 ? 6.976 40.112 23.475 1.00 67.06 101 ALA A O 1
ATOM 781 N N . CYS A 1 102 ? 8.276 38.953 24.881 1.00 57.75 102 CYS A N 1
ATOM 782 C CA . CYS A 1 102 ? 7.766 39.578 26.107 1.00 57.75 102 CYS A CA 1
ATOM 783 C C . CYS A 1 102 ? 8.526 40.856 26.527 1.00 57.75 102 CYS A C 1
ATOM 785 O O . CYS A 1 102 ? 8.092 41.543 27.450 1.00 57.75 102 CYS A O 1
ATOM 787 N N . ALA A 1 103 ? 9.636 41.208 25.866 1.00 56.78 103 ALA A N 1
ATOM 788 C CA . ALA A 1 103 ? 10.465 42.362 26.232 1.00 56.78 103 ALA A CA 1
ATOM 789 C C . ALA A 1 103 ? 9.839 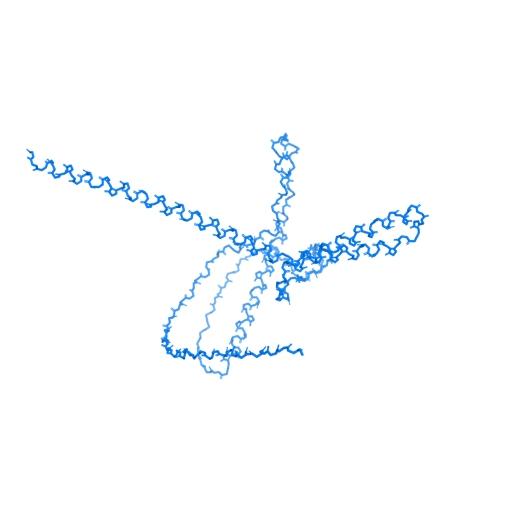43.739 25.905 1.00 56.78 103 ALA A C 1
ATOM 791 O O . ALA A 1 103 ? 10.320 44.746 26.421 1.00 56.78 103 ALA A O 1
ATOM 792 N N . ASP A 1 104 ? 8.748 43.793 25.130 1.00 55.66 104 ASP A N 1
ATOM 793 C CA . ASP A 1 104 ? 8.011 45.034 24.814 1.00 55.66 104 ASP A CA 1
ATOM 794 C C . ASP A 1 104 ? 6.833 45.327 25.769 1.00 55.66 104 ASP A C 1
ATOM 796 O O . ASP A 1 104 ? 6.049 46.253 25.554 1.00 55.66 104 ASP A O 1
ATOM 800 N N . GLY A 1 105 ? 6.702 44.578 26.870 1.00 53.66 105 GLY A N 1
ATOM 801 C CA . GLY A 1 105 ? 5.597 44.761 27.808 1.00 53.66 105 GLY A CA 1
ATOM 802 C C . GLY A 1 105 ? 5.893 44.296 29.229 1.00 53.66 105 GLY A C 1
ATOM 803 O O . GLY A 1 105 ? 5.441 43.239 29.633 1.00 53.66 105 GLY A O 1
ATOM 804 N N . SER A 1 106 ? 6.567 45.150 30.004 1.00 44.47 106 SER A N 1
ATOM 805 C CA . SER A 1 106 ? 6.383 45.307 31.458 1.00 44.47 106 SER A CA 1
ATOM 806 C C . SER A 1 106 ? 6.457 44.062 32.377 1.00 44.47 106 SER A C 1
ATOM 808 O O . SER A 1 106 ? 5.470 43.376 32.601 1.00 44.47 106 SER A O 1
ATOM 810 N N . SER A 1 107 ? 7.554 44.014 33.148 1.00 44.09 107 SER A N 1
ATOM 811 C CA . SER A 1 107 ? 7.601 43.706 34.595 1.00 44.09 107 SER A CA 1
ATOM 812 C C . SER A 1 107 ? 7.576 42.248 35.112 1.00 44.09 107 SER A C 1
ATOM 814 O O . SER A 1 107 ? 6.595 41.525 35.011 1.00 44.09 107 SER A O 1
ATOM 816 N N . THR A 1 108 ? 8.619 41.981 35.916 1.00 44.53 108 THR A N 1
ATOM 817 C CA . THR A 1 108 ? 8.703 41.187 37.168 1.00 44.53 108 THR A CA 1
ATOM 818 C C . THR A 1 108 ? 8.815 39.649 37.180 1.00 44.53 108 THR A C 1
ATOM 820 O O . THR A 1 108 ? 7.911 38.921 36.800 1.00 44.53 108 THR A O 1
ATOM 823 N N . THR A 1 109 ? 9.917 39.252 37.845 1.00 43.00 109 THR A N 1
ATO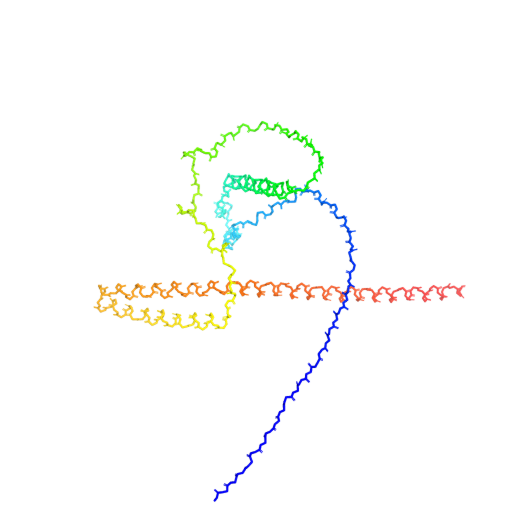M 824 C CA . THR A 1 109 ? 10.182 38.128 38.772 1.00 43.00 109 THR A CA 1
ATOM 825 C C . THR A 1 109 ? 10.674 36.759 38.284 1.00 43.00 109 THR A C 1
ATOM 827 O O . THR A 1 109 ? 9.996 36.034 37.574 1.00 43.00 109 THR A O 1
ATOM 830 N N . ASP A 1 110 ? 11.822 36.423 38.890 1.00 41.09 110 ASP A N 1
ATOM 831 C CA . ASP A 1 110 ? 12.227 35.158 39.519 1.00 41.09 110 ASP A CA 1
ATOM 832 C C . ASP A 1 110 ? 13.238 34.278 38.769 1.00 41.09 110 ASP A C 1
ATOM 834 O O . ASP A 1 110 ? 12.943 33.599 37.792 1.00 41.09 110 ASP A O 1
ATOM 838 N N . THR A 1 111 ? 14.486 34.325 39.245 1.00 43.72 111 THR A N 1
ATOM 839 C CA . THR A 1 111 ? 15.626 33.557 38.733 1.00 43.72 111 THR A CA 1
ATOM 840 C C . THR A 1 111 ? 15.907 32.411 39.700 1.00 43.72 111 THR A C 1
ATOM 842 O O . THR A 1 111 ? 16.685 32.551 40.645 1.00 43.72 111 THR A O 1
ATOM 845 N N . THR A 1 112 ? 15.275 31.262 39.475 1.00 39.03 112 THR A N 1
ATOM 846 C CA . THR A 1 112 ? 15.605 30.020 40.181 1.00 39.03 112 THR A CA 1
ATOM 847 C C . THR A 1 112 ? 16.801 29.375 39.482 1.00 39.03 112 THR A C 1
ATOM 849 O O . THR A 1 112 ? 16.689 28.827 38.389 1.00 39.03 112 THR A O 1
ATOM 852 N N . LYS A 1 113 ? 17.984 29.493 40.092 1.00 45.91 113 LYS A N 1
ATOM 853 C CA . LYS A 1 113 ? 19.163 28.704 39.723 1.00 45.91 113 LYS A CA 1
ATOM 854 C C . LYS A 1 113 ? 18.932 27.270 40.197 1.00 45.91 113 LYS A C 1
ATOM 856 O O . LYS A 1 113 ? 18.919 27.040 41.403 1.00 45.91 113 LYS A O 1
ATOM 861 N N . ILE A 1 114 ? 18.756 26.343 39.262 1.00 43.59 114 ILE A N 1
ATOM 862 C CA . ILE A 1 114 ? 18.870 24.910 39.531 1.00 43.59 114 ILE A CA 1
ATOM 863 C C . ILE A 1 114 ? 20.314 24.526 39.207 1.00 43.59 114 ILE A C 1
ATOM 865 O O . ILE A 1 114 ? 20.792 24.700 38.087 1.00 43.59 114 ILE A O 1
ATOM 869 N N . ASP A 1 115 ? 21.015 24.150 40.268 1.00 44.34 115 ASP A N 1
ATOM 870 C CA . ASP A 1 115 ? 22.385 23.660 40.305 1.00 44.34 115 ASP A CA 1
ATOM 871 C C . ASP A 1 115 ? 22.318 22.160 39.995 1.00 44.34 115 ASP A C 1
ATOM 873 O O . ASP A 1 115 ? 21.949 21.376 40.867 1.00 44.34 115 ASP A O 1
ATOM 877 N N . ASP A 1 116 ? 22.574 21.775 38.741 1.00 44.41 116 ASP A N 1
ATOM 878 C CA . ASP A 1 116 ? 22.614 20.366 38.348 1.00 44.41 116 ASP A CA 1
ATOM 879 C C . ASP A 1 116 ? 24.031 19.812 38.497 1.00 44.41 116 ASP A C 1
ATOM 881 O O . ASP A 1 116 ? 24.992 20.192 37.820 1.00 44.41 116 ASP A O 1
ATOM 885 N N . THR A 1 117 ? 24.092 18.898 39.454 1.00 42.53 117 THR A N 1
ATOM 886 C CA . THR A 1 117 ? 25.121 17.931 39.801 1.00 42.53 117 THR A CA 1
ATOM 887 C C . THR A 1 117 ? 25.982 17.470 38.627 1.00 42.53 117 THR A C 1
ATOM 889 O O . THR A 1 117 ? 25.510 16.917 37.638 1.00 42.53 117 THR A O 1
ATOM 892 N N . LYS A 1 118 ? 27.294 17.646 38.806 1.00 44.56 118 LYS A N 1
ATOM 893 C CA . LYS A 1 118 ? 28.340 16.961 38.051 1.00 44.56 118 LYS A CA 1
ATOM 894 C C . LYS A 1 118 ? 28.285 15.470 38.381 1.00 44.56 118 LYS A C 1
ATOM 896 O O . LYS A 1 118 ? 28.633 15.089 39.496 1.00 44.56 118 LYS A O 1
ATOM 901 N N . GLU A 1 119 ? 27.882 14.653 37.420 1.00 46.50 119 GLU A N 1
ATOM 902 C CA . GLU A 1 119 ? 28.304 13.257 37.372 1.00 46.50 119 GLU A CA 1
ATOM 903 C C . GLU A 1 119 ? 29.555 13.184 36.494 1.00 46.50 119 GLU A C 1
ATOM 905 O O . GLU A 1 119 ? 29.541 13.524 35.308 1.00 46.50 119 GLU A O 1
ATOM 910 N N . ASP A 1 120 ? 30.665 12.837 37.142 1.00 47.47 120 ASP A N 1
ATOM 911 C CA . ASP A 1 120 ? 31.965 12.576 36.539 1.00 47.47 120 ASP A CA 1
ATOM 912 C C . ASP A 1 120 ? 31.916 11.238 35.776 1.00 47.47 120 ASP A C 1
ATOM 914 O O . ASP A 1 120 ? 32.327 10.209 36.304 1.00 47.47 120 ASP A O 1
ATOM 918 N N . ASP A 1 121 ? 31.425 11.251 34.535 1.00 42.91 121 ASP A N 1
ATOM 919 C CA . ASP A 1 121 ? 31.684 10.184 33.558 1.00 42.91 121 ASP A CA 1
ATOM 920 C C . ASP A 1 121 ? 32.714 10.684 32.533 1.00 42.91 121 ASP A C 1
ATOM 922 O O . ASP A 1 121 ? 32.415 11.378 31.554 1.00 42.91 121 ASP A O 1
ATOM 926 N N . ASP A 1 122 ? 33.968 10.342 32.825 1.00 50.25 122 ASP A N 1
ATOM 927 C CA . ASP A 1 122 ? 35.181 10.556 32.037 1.00 50.25 122 ASP A CA 1
ATOM 928 C C . ASP A 1 122 ? 35.196 9.677 30.771 1.00 50.25 122 ASP A C 1
ATOM 930 O O . ASP A 1 122 ? 35.993 8.757 30.637 1.00 50.25 122 ASP A O 1
ATOM 934 N N . ASP A 1 123 ? 34.290 9.965 29.834 1.00 50.16 123 ASP A N 1
ATOM 935 C CA . ASP A 1 123 ? 34.386 9.564 28.425 1.00 50.16 123 ASP A CA 1
ATOM 936 C C . ASP A 1 123 ? 34.160 10.819 27.569 1.00 50.16 123 ASP A C 1
ATOM 938 O O . ASP A 1 123 ? 33.112 11.044 26.948 1.00 50.16 123 ASP A O 1
ATOM 942 N N . SER A 1 124 ? 35.164 11.695 27.596 1.00 51.28 124 SER A N 1
ATOM 943 C CA . SER A 1 124 ? 35.247 12.931 26.817 1.00 51.28 124 SER A CA 1
ATOM 944 C C . SER A 1 124 ? 35.418 12.635 25.320 1.00 51.28 124 SER A C 1
ATOM 946 O O . SER A 1 124 ? 36.466 12.849 24.722 1.00 51.28 124 SER A O 1
ATOM 948 N N . ILE A 1 125 ? 34.353 12.138 24.693 1.00 50.94 125 ILE A N 1
ATOM 949 C CA . ILE A 1 125 ? 34.202 12.160 23.238 1.00 50.94 125 ILE A CA 1
ATOM 950 C C . ILE A 1 125 ? 33.863 13.599 22.847 1.00 50.94 125 ILE A C 1
ATOM 952 O O . ILE A 1 125 ? 32.757 14.087 23.116 1.00 50.94 125 ILE A O 1
ATOM 956 N N . ASP A 1 126 ? 34.851 14.277 22.268 1.00 54.25 126 ASP A N 1
ATOM 957 C CA . ASP A 1 126 ? 34.731 15.624 21.728 1.00 54.25 126 ASP A CA 1
ATOM 958 C C . ASP A 1 126 ? 33.918 15.558 20.420 1.00 54.25 126 ASP A C 1
ATOM 960 O O . ASP A 1 126 ? 34.393 14.989 19.437 1.00 54.25 126 ASP A O 1
ATOM 964 N N . PRO A 1 127 ? 32.675 16.077 20.380 1.00 54.88 127 PRO A N 1
ATOM 965 C CA . PRO A 1 127 ? 31.812 15.991 19.199 1.00 54.88 127 PRO A CA 1
ATOM 966 C C . PRO A 1 127 ? 32.358 16.746 17.976 1.00 54.88 127 PRO A C 1
ATOM 968 O O . PRO A 1 127 ? 31.767 16.638 16.902 1.00 54.88 127 PRO A O 1
ATOM 971 N N . ASP A 1 128 ? 33.448 17.497 18.145 1.00 56.09 128 ASP A N 1
ATOM 972 C CA . ASP A 1 128 ? 34.114 18.270 17.103 1.00 56.09 128 ASP A CA 1
ATOM 973 C C . ASP A 1 128 ? 35.438 17.628 16.616 1.00 56.09 128 ASP A C 1
ATOM 975 O O . ASP A 1 128 ? 36.132 18.244 15.805 1.00 56.09 128 ASP A O 1
ATOM 979 N N . ASP A 1 129 ? 35.807 16.407 17.053 1.00 59.41 129 ASP A N 1
ATOM 980 C CA . ASP A 1 129 ? 37.010 15.710 16.554 1.00 59.41 129 ASP A CA 1
ATOM 981 C C . ASP A 1 129 ? 36.810 15.199 15.107 1.00 59.41 129 ASP A C 1
ATOM 983 O O . ASP A 1 129 ? 36.027 14.273 14.866 1.00 59.41 129 ASP A O 1
ATOM 987 N N . PRO A 1 130 ? 37.541 15.740 14.111 1.00 55.75 130 PRO A N 1
ATOM 988 C CA . PRO A 1 130 ? 37.420 15.334 12.712 1.00 55.75 130 PRO A CA 1
ATOM 989 C C . PRO A 1 130 ? 37.951 13.919 12.412 1.00 55.75 130 PRO A C 1
ATOM 991 O O . PRO A 1 130 ? 37.818 13.465 11.273 1.00 55.75 130 PRO A O 1
ATOM 994 N N . ASN A 1 131 ? 38.567 13.226 13.379 1.00 52.28 131 ASN A N 1
ATOM 995 C CA . ASN A 1 131 ? 39.080 11.862 13.205 1.00 52.28 131 ASN A CA 1
ATOM 996 C C . ASN A 1 131 ? 38.153 10.763 13.754 1.00 52.28 131 ASN A C 1
ATOM 998 O O . ASN A 1 131 ? 38.503 9.581 13.661 1.00 52.28 131 ASN A O 1
ATOM 1002 N N . GLU A 1 132 ? 36.983 11.102 14.306 1.00 50.72 132 GLU A N 1
ATOM 1003 C CA . GLU A 1 132 ? 36.052 10.089 14.809 1.00 50.72 132 GLU A CA 1
ATOM 1004 C C . GLU A 1 132 ? 35.213 9.478 13.658 1.00 50.72 132 GLU A C 1
ATOM 1006 O O . GLU A 1 132 ? 34.710 10.202 12.793 1.00 50.72 132 GLU A O 1
ATOM 1011 N N . PRO A 1 133 ? 35.056 8.138 13.578 1.00 40.84 133 PRO A N 1
ATOM 1012 C CA . PRO A 1 133 ? 34.364 7.494 12.464 1.00 40.84 133 PRO A CA 1
ATOM 1013 C C . PRO A 1 133 ? 32.857 7.785 12.489 1.00 40.84 133 PRO A C 1
ATOM 1015 O O . PRO A 1 133 ? 32.077 7.123 13.177 1.00 40.84 133 PRO A O 1
ATOM 1018 N N . VAL A 1 134 ? 32.441 8.751 11.672 1.00 44.53 134 VAL A N 1
ATOM 1019 C CA . VAL A 1 134 ? 31.041 9.012 11.325 1.00 44.53 134 VAL A CA 1
ATOM 1020 C C . VAL A 1 134 ? 30.495 7.793 10.580 1.00 44.53 134 VAL A C 1
ATOM 1022 O O . VAL A 1 134 ? 30.871 7.525 9.437 1.00 44.53 134 VAL A O 1
ATOM 1025 N N . VAL A 1 135 ? 29.606 7.026 11.214 1.00 40.22 135 VAL A N 1
ATOM 1026 C CA . VAL A 1 135 ? 28.912 5.927 10.530 1.00 40.22 135 VAL A CA 1
ATOM 1027 C C . VAL A 1 135 ? 27.817 6.530 9.658 1.00 40.22 135 VAL A C 1
ATOM 1029 O O . VAL A 1 135 ? 26.692 6.758 10.090 1.00 40.22 135 VAL A O 1
ATOM 1032 N N . ALA A 1 136 ? 28.186 6.813 8.415 1.00 38.97 136 ALA A N 1
ATOM 1033 C CA . ALA A 1 136 ? 27.267 7.145 7.347 1.00 38.97 136 ALA A CA 1
ATOM 1034 C C . ALA A 1 136 ? 26.611 5.863 6.815 1.00 38.97 136 ALA A C 1
ATOM 1036 O O . ALA A 1 136 ? 27.298 4.894 6.482 1.00 38.97 136 ALA A O 1
ATOM 1037 N N . VAL A 1 137 ? 25.291 5.861 6.659 1.00 47.44 137 VAL A N 1
ATOM 1038 C CA . VAL A 1 137 ? 24.619 4.847 5.842 1.00 47.44 137 VAL A CA 1
ATOM 1039 C C . VAL A 1 137 ? 24.797 5.291 4.385 1.00 47.44 137 VAL A C 1
ATOM 1041 O O . VAL A 1 137 ? 24.077 6.151 3.902 1.00 47.44 137 VAL A O 1
ATOM 1044 N N . PHE A 1 138 ? 25.833 4.761 3.721 1.00 41.41 138 PHE A N 1
ATOM 1045 C CA . PHE A 1 138 ? 26.276 5.103 2.352 1.00 41.41 138 PHE A CA 1
ATOM 1046 C C . PHE A 1 138 ? 26.892 6.499 2.124 1.00 41.41 138 PHE A C 1
ATOM 1048 O O . PHE A 1 138 ? 26.870 7.001 1.007 1.00 41.41 138 PHE A O 1
ATOM 1055 N N . GLY A 1 139 ? 27.534 7.105 3.124 1.00 42.81 139 GLY A N 1
ATOM 1056 C CA . GLY A 1 139 ? 28.440 8.245 2.887 1.00 42.81 139 GLY A CA 1
ATOM 1057 C C . GLY A 1 139 ? 27.792 9.585 2.506 1.00 42.81 139 GLY A C 1
ATOM 1058 O O . GLY A 1 139 ? 28.527 10.530 2.238 1.00 42.81 139 GLY A O 1
ATOM 1059 N N . GLU A 1 140 ? 26.463 9.701 2.511 1.00 41.06 140 GLU A N 1
ATOM 1060 C CA . GLU A 1 140 ? 25.745 10.943 2.205 1.00 41.06 140 GLU A CA 1
ATOM 1061 C C . GLU A 1 140 ? 24.846 11.333 3.389 1.00 41.06 140 GLU A C 1
ATOM 1063 O O . GLU A 1 140 ? 24.130 10.496 3.941 1.00 41.06 140 GLU A O 1
ATOM 1068 N N . ILE A 1 141 ? 24.901 12.602 3.808 1.00 44.53 141 ILE A N 1
ATOM 1069 C CA . ILE A 1 141 ? 23.915 13.172 4.734 1.00 44.53 141 ILE A CA 1
ATOM 1070 C C . ILE A 1 141 ? 22.646 13.377 3.905 1.00 44.53 141 ILE A C 1
ATOM 1072 O O . ILE A 1 141 ? 22.480 14.405 3.256 1.00 44.53 141 ILE A O 1
ATOM 1076 N N . VAL A 1 142 ? 21.785 12.364 3.867 1.00 42.09 142 VAL A N 1
ATOM 1077 C CA . VAL A 1 142 ? 20.464 12.483 3.250 1.00 42.09 142 VAL A CA 1
ATOM 1078 C C . VAL A 1 142 ? 19.568 13.195 4.260 1.00 42.09 142 VAL A C 1
ATOM 1080 O O . VAL A 1 142 ? 19.109 12.583 5.223 1.00 42.09 142 VAL A O 1
ATOM 1083 N N . GLU A 1 143 ? 19.357 14.501 4.073 1.00 48.25 143 GLU A N 1
ATOM 1084 C CA . GLU A 1 143 ? 18.188 15.176 4.646 1.00 48.25 143 GLU A CA 1
ATOM 1085 C C . GLU A 1 143 ? 16.949 14.391 4.217 1.00 48.25 143 GLU A C 1
ATOM 1087 O O . GLU A 1 143 ? 16.781 14.109 3.030 1.00 48.25 143 GLU A O 1
ATOM 1092 N N . ASP A 1 144 ? 16.121 13.988 5.180 1.00 46.00 144 ASP A N 1
ATOM 1093 C CA . ASP A 1 144 ? 14.944 13.169 4.924 1.00 46.00 144 ASP A CA 1
ATOM 1094 C C . ASP A 1 144 ? 14.045 13.857 3.873 1.00 46.00 144 ASP A C 1
ATOM 1096 O O . ASP A 1 144 ? 13.451 14.904 4.158 1.00 46.00 144 ASP A O 1
ATOM 1100 N N . PRO A 1 145 ? 13.919 13.302 2.649 1.00 49.16 145 PRO A N 1
ATOM 1101 C CA . PRO A 1 145 ? 13.140 13.925 1.583 1.00 49.16 145 PRO A CA 1
ATOM 1102 C C . PRO A 1 145 ? 11.633 13.939 1.889 1.00 49.16 145 PRO A C 1
ATOM 1104 O O . PRO A 1 145 ? 10.855 14.478 1.100 1.00 49.16 145 PRO A O 1
ATOM 1107 N N . THR A 1 146 ? 11.204 13.356 3.014 1.00 51.91 146 THR A N 1
ATOM 1108 C CA . THR A 1 146 ? 9.817 13.405 3.488 1.00 51.91 146 THR A CA 1
ATOM 1109 C C . THR A 1 146 ? 9.498 14.631 4.348 1.00 51.91 146 THR A C 1
ATOM 1111 O O . THR A 1 146 ? 8.322 14.905 4.576 1.00 51.91 146 THR A O 1
ATOM 1114 N N . LEU A 1 147 ? 10.491 15.417 4.786 1.00 50.50 147 LEU A N 1
ATOM 1115 C CA . LEU A 1 147 ? 10.276 16.412 5.844 1.00 50.50 147 LEU A CA 1
ATOM 1116 C C . LEU A 1 147 ? 9.744 17.788 5.390 1.00 50.50 147 LEU A C 1
ATOM 1118 O O . LEU A 1 147 ? 9.543 18.650 6.241 1.00 50.50 147 LEU A O 1
ATOM 1122 N N . THR A 1 148 ? 9.532 18.050 4.091 1.00 44.00 148 THR A N 1
ATOM 1123 C CA . THR A 1 148 ? 9.261 19.435 3.620 1.00 44.00 148 THR A CA 1
ATOM 1124 C C . THR A 1 148 ? 8.134 19.638 2.612 1.00 44.00 148 THR A C 1
ATOM 1126 O O . THR A 1 148 ? 7.987 20.743 2.091 1.00 44.00 148 THR A O 1
ATOM 1129 N N . VAL A 1 149 ? 7.264 18.661 2.363 1.00 53.03 149 VAL A N 1
ATOM 1130 C CA . VAL A 1 149 ? 6.065 18.934 1.558 1.00 53.03 149 VAL A CA 1
ATOM 1131 C C . VAL A 1 149 ? 4.869 18.322 2.255 1.00 53.03 149 VAL A C 1
ATOM 1133 O O . VAL A 1 149 ? 4.844 17.114 2.461 1.00 53.03 149 VAL A O 1
ATOM 1136 N N . GLU A 1 150 ? 3.880 19.150 2.600 1.00 52.84 150 GLU A N 1
ATOM 1137 C CA . GLU A 1 150 ? 2.504 18.698 2.812 1.00 52.84 150 GLU A CA 1
ATOM 1138 C C . GLU A 1 150 ? 2.082 17.971 1.528 1.00 52.84 150 GLU A C 1
ATOM 1140 O O . GLU A 1 150 ? 1.632 18.591 0.561 1.00 52.84 150 GLU A O 1
ATOM 1145 N N . GLN A 1 151 ? 2.371 16.670 1.449 1.00 58.38 151 GLN A N 1
ATOM 1146 C CA . GLN A 1 151 ? 2.126 15.885 0.255 1.00 58.38 151 GLN A CA 1
ATOM 1147 C C . GLN A 1 151 ? 0.618 15.809 0.086 1.00 58.38 151 GLN A C 1
ATOM 1149 O O . GLN A 1 151 ? -0.131 15.270 0.899 1.00 58.38 151 GLN A O 1
ATOM 1154 N N . GLN A 1 152 ? 0.156 16.464 -0.970 1.00 67.69 152 GLN A N 1
ATOM 1155 C CA . GLN A 1 152 ? -1.224 16.392 -1.383 1.00 67.69 152 GLN A CA 1
ATOM 1156 C C . GLN A 1 152 ? -1.481 14.929 -1.753 1.00 67.69 152 GLN A C 1
ATOM 1158 O O . GLN A 1 152 ? -0.874 14.409 -2.685 1.00 67.69 152 GLN A O 1
ATOM 1163 N N . CYS A 1 153 ? -2.318 14.251 -0.969 1.00 73.06 153 CYS A N 1
ATOM 1164 C CA . CYS A 1 153 ? -2.680 12.860 -1.215 1.00 73.06 153 CYS A CA 1
ATOM 1165 C C . CYS A 1 153 ? -3.340 12.756 -2.596 1.00 73.06 153 CYS A C 1
ATOM 1167 O O . CYS A 1 153 ? -4.469 13.215 -2.794 1.00 73.06 153 CYS A O 1
ATOM 1169 N N . ASP A 1 154 ? -2.595 12.201 -3.550 1.00 83.56 154 ASP A N 1
ATOM 1170 C CA . ASP A 1 154 ? -3.055 11.986 -4.914 1.00 83.56 154 ASP A CA 1
ATOM 1171 C C . ASP A 1 154 ? -4.213 10.972 -4.933 1.00 83.56 154 ASP A C 1
ATOM 1173 O O . ASP A 1 154 ? -4.252 10.027 -4.140 1.00 83.56 154 ASP A O 1
ATOM 1177 N N . ASP A 1 155 ? -5.159 11.139 -5.866 1.00 90.81 155 ASP A N 1
ATOM 1178 C CA . ASP A 1 155 ? -6.277 10.200 -6.015 1.00 90.81 155 ASP A CA 1
ATOM 1179 C C . ASP A 1 155 ? -5.740 8.783 -6.316 1.00 90.81 155 ASP A C 1
ATOM 1181 O O . ASP A 1 155 ? -5.055 8.585 -7.333 1.00 90.81 155 ASP A O 1
ATOM 1185 N N . PRO A 1 156 ? -6.067 7.769 -5.487 1.00 92.38 156 PRO A N 1
ATOM 1186 C CA . PRO A 1 156 ? -5.590 6.398 -5.662 1.00 92.38 156 PRO A CA 1
ATOM 1187 C C . PRO A 1 156 ? -5.938 5.812 -7.034 1.00 92.38 156 PRO A C 1
ATOM 1189 O O . PRO A 1 156 ? -5.193 4.977 -7.557 1.00 92.38 156 PRO A O 1
ATOM 1192 N N . ASN A 1 157 ? -7.043 6.241 -7.654 1.00 93.44 157 ASN A N 1
ATOM 1193 C CA . ASN A 1 157 ? -7.407 5.786 -8.994 1.00 93.44 157 ASN A CA 1
ATOM 1194 C C . ASN A 1 157 ? -6.447 6.324 -10.054 1.00 93.44 157 ASN A C 1
ATOM 1196 O O . ASN A 1 157 ? -6.059 5.581 -10.955 1.00 93.44 157 ASN A O 1
ATOM 1200 N N . VAL A 1 158 ? -6.030 7.584 -9.930 1.00 94.31 158 VAL A N 1
ATOM 1201 C CA . VAL A 1 158 ? -5.080 8.213 -10.855 1.00 94.31 158 VAL A CA 1
ATOM 1202 C C . VAL A 1 158 ? -3.715 7.540 -10.739 1.00 94.31 158 VAL A C 1
ATOM 1204 O O . VAL A 1 158 ? -3.150 7.128 -11.755 1.00 94.31 158 VAL A O 1
ATOM 1207 N N . VAL A 1 159 ? -3.231 7.330 -9.511 1.00 93.75 159 VAL A N 1
ATOM 1208 C CA . VAL A 1 159 ? -1.971 6.611 -9.254 1.00 93.75 159 VAL A CA 1
ATOM 1209 C C . VAL A 1 159 ? -2.028 5.195 -9.838 1.00 93.75 159 VAL A C 1
ATOM 1211 O O . VAL A 1 159 ? -1.111 4.771 -10.546 1.00 93.75 159 VAL A O 1
ATOM 1214 N N . ARG A 1 160 ? -3.137 4.469 -9.631 1.00 94.75 160 ARG A N 1
ATOM 1215 C CA . ARG A 1 160 ? -3.335 3.125 -10.195 1.00 94.75 160 ARG A CA 1
ATOM 1216 C C . ARG A 1 160 ? -3.256 3.120 -11.722 1.00 94.75 160 ARG A C 1
ATOM 1218 O O . ARG A 1 160 ? -2.577 2.259 -12.289 1.00 94.75 160 ARG A O 1
ATOM 1225 N N . GLU A 1 161 ? -3.943 4.041 -12.398 1.00 97.06 161 GLU A N 1
ATOM 1226 C CA . GLU A 1 161 ? -3.907 4.103 -13.864 1.00 97.06 161 GLU A CA 1
ATOM 1227 C C . GLU A 1 161 ? -2.513 4.497 -14.387 1.00 97.06 161 GLU A C 1
ATOM 1229 O O . GLU A 1 161 ? -2.047 3.915 -15.372 1.00 97.06 161 GLU A O 1
ATOM 1234 N N . ASN A 1 162 ? -1.797 5.392 -13.697 1.00 95.62 162 ASN A N 1
ATOM 1235 C CA . ASN A 1 162 ? -0.418 5.758 -14.037 1.00 95.62 162 ASN A CA 1
ATOM 1236 C C . ASN A 1 162 ? 0.544 4.574 -13.916 1.00 95.62 162 ASN A C 1
ATOM 1238 O O . ASN A 1 162 ? 1.282 4.285 -14.862 1.00 95.62 162 ASN A O 1
ATOM 1242 N N . VAL A 1 163 ? 0.508 3.851 -12.793 1.00 96.19 163 VAL A N 1
ATOM 1243 C CA . VAL A 1 163 ? 1.331 2.649 -12.581 1.00 96.19 163 VAL A CA 1
ATOM 1244 C C . VAL A 1 163 ? 1.006 1.589 -13.634 1.00 96.19 163 VAL A C 1
ATOM 1246 O O . VAL A 1 163 ? 1.910 0.984 -14.211 1.00 96.19 163 VAL A O 1
ATOM 1249 N N . LYS A 1 164 ? -0.276 1.395 -13.963 1.00 97.81 164 LYS A N 1
ATOM 1250 C CA . LYS A 1 164 ? -0.706 0.455 -15.009 1.00 97.81 164 LYS A CA 1
ATOM 1251 C C . LYS A 1 164 ? -0.175 0.846 -16.391 1.00 97.81 164 LYS A C 1
ATOM 1253 O O . LYS A 1 164 ? 0.294 -0.030 -17.123 1.00 97.81 164 LYS A O 1
ATOM 1258 N N . ARG A 1 165 ? -0.218 2.134 -16.746 1.00 98.25 165 ARG A N 1
ATOM 1259 C CA . ARG A 1 165 ? 0.357 2.661 -17.994 1.00 98.25 165 ARG A CA 1
ATOM 1260 C C . ARG A 1 165 ? 1.871 2.436 -18.041 1.00 98.25 165 ARG A C 1
ATOM 1262 O O . ARG A 1 165 ? 2.363 1.863 -19.013 1.00 98.25 165 ARG A O 1
ATOM 1269 N N . LEU A 1 166 ? 2.588 2.816 -16.984 1.00 97.69 166 LEU A N 1
ATOM 1270 C CA . LEU A 1 166 ? 4.043 2.655 -16.889 1.00 97.69 166 LEU A CA 1
ATOM 1271 C C . LEU A 1 166 ? 4.457 1.183 -16.962 1.00 97.69 166 LEU A C 1
ATOM 1273 O O . LEU A 1 166 ? 5.373 0.847 -17.703 1.00 97.69 166 LEU A O 1
ATOM 1277 N N . ASN A 1 167 ? 3.734 0.281 -16.298 1.00 97.81 167 ASN A N 1
ATOM 1278 C CA . ASN A 1 167 ? 3.995 -1.156 -16.381 1.00 97.81 167 ASN A CA 1
ATOM 1279 C C . ASN A 1 167 ? 3.873 -1.685 -17.826 1.00 97.81 167 ASN A C 1
ATOM 1281 O O . ASN A 1 167 ? 4.706 -2.463 -18.294 1.00 97.81 167 ASN A O 1
ATOM 1285 N N . GLN A 1 168 ? 2.871 -1.221 -18.584 1.00 98.19 168 GLN A N 1
ATOM 1286 C CA . GLN A 1 168 ? 2.748 -1.572 -20.003 1.00 98.19 168 GLN A CA 1
ATOM 1287 C C . GLN A 1 168 ? 3.907 -1.018 -20.844 1.00 98.19 168 GLN A C 1
ATOM 1289 O O . GLN A 1 168 ? 4.369 -1.695 -21.766 1.00 98.19 168 GLN A O 1
ATOM 1294 N N . GLU A 1 169 ? 4.369 0.198 -20.559 1.00 97.62 169 GLU A N 1
ATOM 1295 C CA . GLU A 1 169 ? 5.510 0.820 -21.241 1.00 97.62 169 GLU A CA 1
A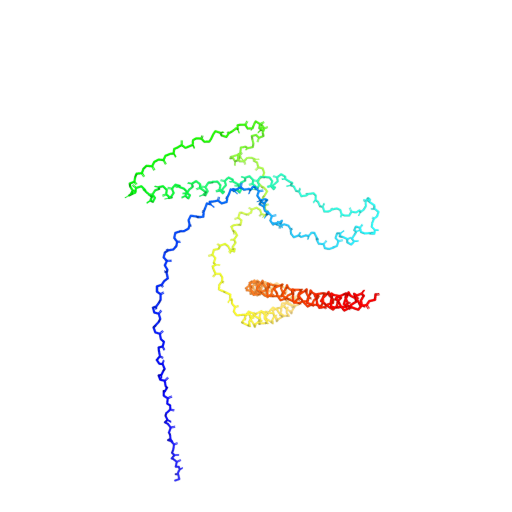TOM 1296 C C . GLU A 1 169 ? 6.823 0.103 -20.930 1.00 97.62 169 GLU A C 1
ATOM 1298 O O . GLU A 1 169 ? 7.578 -0.195 -21.855 1.00 97.62 169 GLU A O 1
ATOM 1303 N N . VAL A 1 170 ? 7.050 -0.267 -19.669 1.00 97.56 170 VAL A N 1
ATOM 1304 C CA . VAL A 1 170 ? 8.188 -1.084 -19.226 1.00 97.56 170 VAL A CA 1
ATOM 1305 C C . VAL A 1 170 ? 8.186 -2.431 -19.945 1.00 97.56 170 VAL A C 1
ATOM 1307 O O . VAL A 1 170 ? 9.198 -2.810 -20.533 1.00 97.56 170 VAL A O 1
ATOM 1310 N N . LEU A 1 171 ? 7.048 -3.131 -19.997 1.00 97.94 171 LEU A N 1
ATOM 1311 C CA . LEU A 1 171 ? 6.955 -4.425 -20.678 1.00 97.94 171 LEU A CA 1
ATOM 1312 C C . LEU A 1 171 ? 7.220 -4.303 -22.187 1.00 97.94 171 LEU A C 1
ATOM 1314 O O . LEU A 1 171 ? 7.973 -5.094 -22.763 1.00 97.94 171 LEU A O 1
ATOM 1318 N N . LYS A 1 172 ? 6.636 -3.291 -22.842 1.00 97.75 172 LYS A N 1
ATOM 1319 C CA . LYS A 1 172 ? 6.889 -3.009 -24.265 1.00 97.75 172 LYS A CA 1
ATOM 1320 C C . LYS A 1 172 ? 8.357 -2.651 -24.508 1.00 97.75 172 LYS A C 1
ATOM 1322 O O . LYS A 1 172 ? 8.941 -3.138 -25.476 1.00 97.75 172 LYS A O 1
ATOM 1327 N N . GLY A 1 173 ? 8.945 -1.821 -23.649 1.00 97.00 173 GLY A N 1
ATOM 1328 C CA . GLY A 1 173 ? 10.352 -1.428 -23.694 1.00 97.00 173 GLY A CA 1
ATOM 1329 C C . GLY A 1 173 ? 11.282 -2.627 -23.537 1.00 97.00 173 GLY A C 1
ATOM 1330 O O . GLY A 1 173 ? 12.191 -2.803 -24.344 1.00 97.00 173 GLY A O 1
ATOM 1331 N N . PHE A 1 174 ? 10.989 -3.516 -22.588 1.00 98.06 174 PHE A N 1
ATOM 1332 C CA . PHE A 1 174 ? 11.731 -4.755 -22.376 1.00 98.06 174 PHE A CA 1
ATOM 1333 C C . PHE A 1 174 ? 11.690 -5.673 -23.604 1.00 98.06 174 PHE A C 1
ATOM 1335 O O . PHE A 1 174 ? 12.733 -6.116 -24.080 1.00 98.06 174 PHE A O 1
ATOM 1342 N N . LEU A 1 175 ? 10.509 -5.908 -24.188 1.00 98.00 175 LEU A N 1
ATOM 1343 C CA . LEU A 1 175 ? 10.390 -6.729 -25.400 1.00 98.00 175 LEU A CA 1
ATOM 1344 C C . LEU A 1 175 ? 11.157 -6.130 -26.589 1.00 98.00 175 LEU A C 1
ATOM 1346 O O . LEU A 1 175 ? 11.782 -6.867 -27.354 1.00 98.00 175 LEU A O 1
ATOM 1350 N N . LYS A 1 176 ? 11.133 -4.800 -26.749 1.00 97.25 176 LYS A N 1
ATOM 1351 C CA . LYS A 1 176 ? 11.944 -4.108 -27.764 1.00 97.25 176 LYS A CA 1
ATOM 1352 C C . LYS A 1 176 ? 13.437 -4.280 -27.488 1.00 97.25 176 LYS A C 1
ATOM 1354 O O . LYS A 1 176 ? 14.183 -4.588 -28.413 1.00 97.25 176 LYS A O 1
ATOM 1359 N N . LEU A 1 177 ? 13.855 -4.129 -26.233 1.00 97.12 177 LEU A N 1
ATOM 1360 C CA . LEU A 1 177 ? 15.246 -4.270 -25.816 1.00 97.12 177 LEU A CA 1
ATOM 1361 C C . LEU A 1 177 ? 15.775 -5.674 -26.117 1.00 97.12 177 LEU A C 1
ATOM 1363 O O . LEU A 1 177 ? 16.850 -5.795 -26.694 1.00 97.12 177 LEU A O 1
ATOM 1367 N N . VAL A 1 178 ? 15.005 -6.721 -25.808 1.00 97.81 178 VAL A N 1
ATOM 1368 C CA . VAL A 1 178 ? 15.375 -8.110 -26.126 1.00 97.81 178 VAL A CA 1
ATOM 1369 C C . VAL A 1 178 ? 15.580 -8.294 -27.632 1.00 97.81 178 VAL A C 1
ATOM 1371 O O . VAL A 1 178 ? 16.577 -8.881 -28.039 1.00 97.81 178 VAL A O 1
ATOM 1374 N N . ARG A 1 179 ? 14.692 -7.749 -28.475 1.00 97.31 179 ARG A N 1
ATOM 1375 C CA . ARG A 1 179 ? 14.850 -7.825 -29.940 1.00 97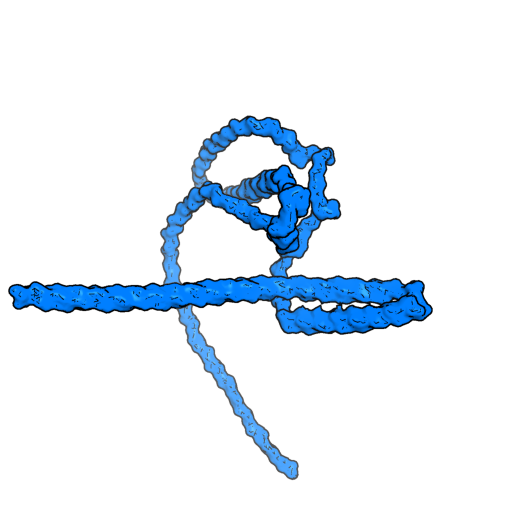.31 179 ARG A CA 1
ATOM 1376 C C . ARG A 1 179 ? 16.117 -7.120 -30.425 1.00 97.31 179 ARG A C 1
ATOM 1378 O O . ARG A 1 179 ? 16.828 -7.675 -31.254 1.00 97.31 179 ARG A O 1
ATOM 1385 N N . VAL A 1 180 ? 16.407 -5.926 -29.904 1.00 97.56 180 VAL A N 1
ATOM 1386 C CA . VAL A 1 180 ? 17.626 -5.179 -30.259 1.00 97.56 180 VAL A CA 1
ATOM 1387 C C . VAL A 1 180 ? 18.871 -5.913 -29.774 1.00 97.56 180 VAL A C 1
ATOM 1389 O O . VAL A 1 180 ? 19.832 -6.000 -30.516 1.00 97.56 180 VAL A O 1
ATOM 1392 N N . LEU A 1 181 ? 18.862 -6.508 -28.582 1.00 95.94 181 LEU A N 1
ATOM 1393 C CA . LEU A 1 181 ? 20.009 -7.273 -28.081 1.00 95.94 181 LEU A CA 1
ATOM 1394 C 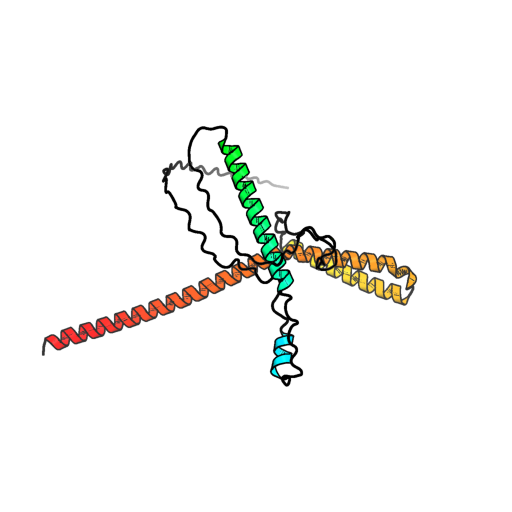C . LEU A 1 181 ? 20.331 -8.509 -28.929 1.00 95.94 181 LEU A C 1
ATOM 1396 O O . LEU A 1 181 ? 21.500 -8.865 -29.045 1.00 95.94 181 LEU A O 1
ATOM 1400 N N . VAL A 1 182 ? 19.314 -9.150 -29.511 1.00 97.69 182 VAL A N 1
ATOM 1401 C CA . VAL A 1 182 ? 19.496 -10.298 -30.413 1.00 97.69 182 VAL A CA 1
ATOM 1402 C C . VAL A 1 182 ? 20.068 -9.868 -31.765 1.00 97.69 182 VAL A C 1
ATOM 1404 O O . VAL A 1 182 ? 20.907 -10.579 -32.310 1.00 97.69 182 VAL A O 1
ATOM 1407 N N . ASN A 1 183 ? 19.624 -8.727 -32.300 1.00 97.12 183 ASN A N 1
ATOM 1408 C CA . ASN A 1 183 ? 20.007 -8.281 -33.641 1.00 97.12 183 ASN A CA 1
ATOM 1409 C C . ASN A 1 183 ? 21.268 -7.398 -33.636 1.00 97.12 183 ASN A C 1
ATOM 1411 O O . ASN A 1 183 ? 22.205 -7.682 -34.370 1.00 97.12 183 ASN A O 1
ATOM 1415 N N . ASP A 1 184 ? 21.305 -6.372 -32.780 1.00 96.25 184 ASP A N 1
ATOM 1416 C CA . ASP A 1 184 ? 22.320 -5.312 -32.733 1.00 96.25 184 ASP A CA 1
ATOM 1417 C C . ASP A 1 184 ? 22.589 -4.856 -31.277 1.00 96.25 184 ASP A C 1
ATOM 1419 O O . ASP A 1 184 ? 22.120 -3.803 -30.822 1.00 96.25 184 ASP A O 1
ATOM 1423 N N . PRO A 1 185 ? 23.368 -5.621 -30.489 1.00 93.31 185 PRO A N 1
ATOM 1424 C CA . PRO A 1 185 ? 23.522 -5.381 -29.051 1.00 93.31 185 PRO A CA 1
ATOM 1425 C C . PRO A 1 185 ? 24.164 -4.030 -28.703 1.00 93.31 185 PRO A C 1
ATOM 1427 O O . PRO A 1 185 ? 23.886 -3.473 -27.635 1.00 93.31 185 PRO A O 1
ATOM 1430 N N . ASN A 1 186 ? 24.973 -3.468 -29.603 1.00 94.56 186 ASN A N 1
ATOM 1431 C CA . ASN A 1 186 ? 25.654 -2.189 -29.397 1.00 94.56 186 ASN A CA 1
ATOM 1432 C C . ASN A 1 186 ? 24.697 -0.982 -29.430 1.00 94.56 186 ASN A C 1
ATOM 1434 O O . ASN A 1 186 ? 25.000 0.044 -28.822 1.00 94.56 186 ASN A O 1
ATOM 1438 N N . GLU A 1 187 ? 23.518 -1.108 -30.050 1.00 93.56 187 GLU A N 1
ATOM 1439 C CA . GLU A 1 187 ? 22.517 -0.028 -30.121 1.00 93.56 187 GLU A CA 1
ATOM 1440 C C . GLU A 1 187 ? 21.514 -0.039 -28.953 1.00 93.56 187 GLU A C 1
ATOM 1442 O O . GLU A 1 187 ? 20.674 0.851 -28.811 1.00 93.56 187 GLU A O 1
ATOM 1447 N N . SER A 1 188 ? 21.618 -1.013 -28.047 1.00 95.50 188 SER A N 1
ATOM 1448 C CA . SER A 1 188 ? 20.650 -1.207 -26.960 1.00 95.50 188 SER A CA 1
ATOM 1449 C C . SER A 1 188 ? 20.684 -0.135 -25.860 1.00 95.50 188 SER A C 1
ATOM 1451 O O . SER A 1 188 ? 19.756 -0.069 -25.054 1.00 95.50 188 SER A O 1
ATOM 1453 N N . LYS A 1 189 ? 21.719 0.721 -25.810 1.00 95.62 189 LYS A N 1
ATOM 1454 C CA . LYS A 1 189 ? 21.928 1.692 -24.719 1.00 95.62 189 LYS A CA 1
ATOM 1455 C C . LYS A 1 189 ? 20.713 2.597 -24.498 1.00 95.62 189 LYS A C 1
ATOM 1457 O O . LYS A 1 189 ? 20.198 2.648 -23.389 1.00 95.62 189 LYS A O 1
ATOM 1462 N N . LYS A 1 190 ? 20.207 3.232 -25.559 1.00 95.12 190 LYS A N 1
ATOM 1463 C CA . LYS A 1 190 ? 19.068 4.159 -25.462 1.00 95.12 190 LYS A CA 1
ATOM 1464 C C . LYS A 1 190 ? 17.807 3.473 -24.922 1.00 95.12 190 LYS A C 1
ATOM 1466 O O . LYS A 1 190 ? 17.100 4.054 -24.110 1.00 95.12 190 LYS A O 1
ATOM 1471 N N . LEU A 1 191 ? 17.552 2.227 -25.336 1.00 94.50 191 LEU A N 1
ATOM 1472 C CA . LEU A 1 191 ? 16.408 1.451 -24.847 1.00 94.50 191 LEU A CA 1
ATOM 1473 C C . LEU A 1 191 ? 16.563 1.063 -23.375 1.00 94.50 191 LEU A C 1
ATOM 1475 O O . LEU A 1 191 ? 15.569 1.020 -22.654 1.00 94.50 191 LEU A O 1
ATOM 1479 N N . ARG A 1 192 ? 17.787 0.772 -22.918 1.00 96.38 192 ARG A N 1
ATOM 1480 C CA . ARG A 1 192 ? 18.046 0.516 -21.493 1.00 96.38 192 ARG A CA 1
ATOM 1481 C C . ARG A 1 192 ? 17.825 1.765 -20.647 1.00 96.38 192 ARG A C 1
ATOM 1483 O O . ARG A 1 192 ? 17.248 1.654 -19.568 1.00 96.38 192 ARG A O 1
ATOM 1490 N N . ASP A 1 193 ? 18.251 2.925 -21.140 1.00 96.00 193 ASP A N 1
ATOM 1491 C CA . ASP A 1 193 ? 18.076 4.202 -20.443 1.00 96.00 193 ASP A CA 1
ATOM 1492 C C . ASP A 1 193 ? 16.580 4.565 -20.348 1.00 96.00 193 ASP A C 1
ATOM 1494 O O . ASP A 1 193 ? 16.090 4.891 -19.269 1.00 96.00 193 ASP A O 1
ATOM 1498 N N . GLU A 1 194 ? 15.825 4.403 -21.442 1.00 95.56 194 GLU A N 1
ATOM 1499 C CA . GLU A 1 194 ? 14.364 4.589 -21.470 1.00 95.56 194 GLU A CA 1
ATOM 1500 C C . GLU A 1 194 ? 13.640 3.618 -20.520 1.00 95.56 194 GLU A C 1
ATOM 1502 O O . GLU A 1 194 ? 12.765 4.022 -19.753 1.00 95.56 194 GLU A O 1
ATOM 1507 N N . LEU A 1 195 ? 14.035 2.339 -20.512 1.00 96.44 195 LEU A N 1
ATOM 1508 C CA . LEU A 1 195 ? 13.471 1.337 -19.606 1.00 96.44 195 LEU A CA 1
ATOM 1509 C C . LEU A 1 195 ? 13.751 1.675 -18.134 1.00 96.44 195 LEU A C 1
ATOM 1511 O O . LEU A 1 195 ? 12.850 1.576 -17.302 1.00 96.44 195 LEU A O 1
ATOM 1515 N N . SER A 1 196 ? 14.977 2.100 -17.823 1.00 95.50 196 SER A N 1
ATOM 1516 C CA . SER A 1 196 ? 15.381 2.502 -16.471 1.00 95.50 196 SER A CA 1
ATOM 1517 C C . SER A 1 196 ? 14.608 3.731 -15.999 1.00 95.50 196 SER A C 1
ATOM 1519 O O . SER A 1 196 ? 14.147 3.764 -14.860 1.00 95.50 196 SER A O 1
ATOM 1521 N N . HIS A 1 197 ? 14.399 4.710 -16.882 1.00 95.94 197 HIS A N 1
ATOM 1522 C CA . HIS A 1 197 ? 13.591 5.888 -16.580 1.00 95.94 197 HIS A CA 1
ATOM 1523 C C . HIS A 1 197 ? 12.132 5.521 -16.276 1.00 95.94 197 HIS A C 1
ATOM 1525 O O . HIS A 1 197 ? 11.592 5.951 -15.260 1.00 95.94 197 HIS A O 1
ATOM 1531 N N . ASN A 1 198 ? 11.510 4.661 -17.087 1.00 94.75 198 ASN A N 1
ATOM 1532 C CA . ASN A 1 198 ? 10.129 4.226 -16.852 1.00 94.75 198 ASN A CA 1
ATOM 1533 C C . ASN A 1 198 ? 9.980 3.411 -15.558 1.00 94.75 198 ASN A C 1
ATOM 1535 O O . ASN A 1 198 ? 8.978 3.553 -14.857 1.00 94.75 198 ASN A O 1
ATOM 1539 N N . LEU A 1 199 ? 10.977 2.591 -15.209 1.00 94.25 199 LEU A N 1
ATOM 1540 C CA . LEU A 1 199 ? 11.018 1.887 -13.923 1.00 94.25 199 LEU A CA 1
ATOM 1541 C C . LEU A 1 199 ? 11.115 2.863 -12.748 1.00 94.25 199 LEU A C 1
ATOM 1543 O O . LEU A 1 199 ? 10.396 2.705 -11.763 1.00 94.25 199 LEU A O 1
ATOM 1547 N N . PHE A 1 200 ? 11.963 3.883 -12.863 1.00 95.06 200 PHE A N 1
ATOM 1548 C CA . PHE A 1 200 ? 12.092 4.921 -11.847 1.00 95.06 200 PHE A CA 1
ATOM 1549 C C . PHE A 1 200 ? 10.779 5.690 -11.652 1.00 95.06 200 PHE A C 1
ATOM 1551 O O . PHE A 1 200 ? 10.311 5.812 -10.521 1.00 95.06 200 PHE A O 1
ATOM 1558 N N . LEU A 1 201 ? 10.132 6.118 -12.742 1.00 93.88 201 LEU A N 1
ATOM 1559 C CA . LEU A 1 201 ? 8.819 6.766 -12.683 1.00 93.88 201 LEU A CA 1
ATOM 1560 C C . LEU A 1 201 ? 7.765 5.859 -12.040 1.00 93.88 201 LEU A C 1
ATOM 1562 O O . LEU A 1 201 ? 6.954 6.322 -11.246 1.00 93.88 201 LEU A O 1
ATOM 1566 N N . MET A 1 202 ? 7.784 4.558 -12.342 1.00 94.31 202 MET A N 1
ATOM 1567 C CA . MET A 1 202 ? 6.841 3.607 -11.750 1.00 94.31 202 MET A CA 1
ATOM 1568 C C . MET A 1 202 ? 7.025 3.505 -10.232 1.00 94.31 202 MET A C 1
ATOM 1570 O O . MET A 1 202 ? 6.040 3.487 -9.500 1.00 94.31 202 MET A O 1
ATOM 1574 N N . ILE A 1 203 ? 8.271 3.485 -9.752 1.00 91.62 203 ILE A N 1
ATOM 1575 C CA . ILE A 1 203 ? 8.581 3.486 -8.315 1.00 91.62 203 ILE A CA 1
ATOM 1576 C C . ILE A 1 203 ? 8.117 4.792 -7.659 1.00 91.62 203 ILE A C 1
ATOM 1578 O O . ILE A 1 203 ? 7.515 4.749 -6.587 1.00 91.62 203 ILE A O 1
ATOM 1582 N N . GLN A 1 204 ? 8.346 5.939 -8.305 1.00 91.56 204 GLN A N 1
ATOM 1583 C CA . GLN A 1 204 ? 7.873 7.232 -7.805 1.00 91.56 204 GLN A CA 1
ATOM 1584 C C . GLN A 1 204 ? 6.347 7.288 -7.699 1.00 91.56 204 GLN A C 1
ATOM 1586 O O . GLN A 1 204 ? 5.824 7.726 -6.677 1.00 91.56 204 GLN A O 1
ATOM 1591 N N . GLU A 1 205 ? 5.628 6.795 -8.708 1.00 91.19 205 GLU A N 1
ATOM 1592 C CA . GLU A 1 205 ? 4.167 6.720 -8.650 1.00 91.19 205 GLU A CA 1
ATOM 1593 C C . GLU A 1 205 ? 3.691 5.789 -7.525 1.00 91.19 205 GLU A C 1
ATOM 1595 O O . GLU A 1 205 ? 2.752 6.124 -6.810 1.00 91.19 205 GLU A O 1
ATOM 1600 N N . CYS A 1 206 ? 4.376 4.669 -7.276 1.00 90.75 206 CYS A N 1
ATOM 1601 C CA . CYS A 1 206 ? 4.067 3.811 -6.128 1.00 90.75 206 CYS A CA 1
ATOM 1602 C C . CYS A 1 206 ? 4.266 4.520 -4.778 1.00 90.75 206 CYS A C 1
ATOM 1604 O O . CYS A 1 206 ? 3.523 4.242 -3.835 1.00 90.75 206 CYS A O 1
ATOM 1606 N N . TYR A 1 207 ? 5.238 5.431 -4.657 1.00 90.69 207 TYR A N 1
ATOM 1607 C CA . TYR A 1 207 ? 5.445 6.176 -3.411 1.00 90.69 207 TYR A CA 1
ATOM 1608 C C . TYR A 1 207 ? 4.281 7.102 -3.070 1.00 90.69 207 TYR A C 1
ATOM 1610 O O . TYR A 1 207 ? 3.937 7.205 -1.893 1.00 90.69 207 TYR A O 1
ATOM 1618 N N . LYS A 1 208 ? 3.601 7.663 -4.074 1.00 90.06 208 LYS A N 1
ATOM 1619 C CA . LYS A 1 208 ? 2.392 8.478 -3.875 1.00 90.06 208 LYS A CA 1
ATOM 1620 C C . LYS A 1 208 ? 1.254 7.702 -3.202 1.00 90.06 208 LYS A C 1
ATOM 1622 O O . LYS A 1 208 ? 0.427 8.283 -2.512 1.00 90.06 208 LYS A O 1
ATOM 1627 N N . PHE A 1 209 ? 1.225 6.374 -3.346 1.00 90.00 209 PHE A N 1
ATOM 1628 C CA . PHE A 1 209 ? 0.191 5.526 -2.744 1.00 90.00 209 PHE A CA 1
ATOM 1629 C C . PHE A 1 209 ? 0.412 5.242 -1.246 1.00 90.00 209 PHE A C 1
ATOM 1631 O O . PHE A 1 209 ? -0.484 4.718 -0.579 1.00 90.00 209 PHE A O 1
ATOM 1638 N N . ARG A 1 210 ? 1.589 5.567 -0.688 1.00 89.12 210 ARG A N 1
ATOM 1639 C CA . ARG A 1 210 ? 1.939 5.216 0.701 1.00 89.12 210 ARG A CA 1
ATOM 1640 C C . ARG A 1 210 ? 1.019 5.859 1.730 1.00 89.12 210 ARG A C 1
ATOM 1642 O O . ARG A 1 210 ? 0.623 5.190 2.680 1.00 89.12 210 ARG A O 1
ATOM 1649 N N . GLU A 1 211 ? 0.650 7.121 1.536 1.00 86.19 211 GLU A N 1
ATOM 1650 C CA . GLU A 1 211 ? -0.248 7.807 2.468 1.00 86.19 211 GLU A CA 1
ATOM 1651 C C . GLU A 1 211 ? -1.648 7.198 2.467 1.00 86.19 211 GLU A C 1
ATOM 1653 O O . GLU A 1 211 ? -2.223 6.964 3.529 1.00 86.19 211 GLU A O 1
ATOM 1658 N N . HIS A 1 212 ? -2.185 6.891 1.283 1.00 89.62 212 HIS A N 1
ATOM 1659 C CA . HIS A 1 212 ? -3.457 6.186 1.161 1.00 89.62 212 HIS A CA 1
ATOM 1660 C C . HIS A 1 212 ? -3.388 4.831 1.873 1.00 89.62 212 HIS A C 1
ATOM 1662 O O . HIS A 1 212 ? -4.258 4.506 2.675 1.00 89.62 212 HIS A O 1
ATOM 1668 N N . GLN A 1 213 ? -2.321 4.060 1.648 1.00 90.50 213 GLN A N 1
ATOM 1669 C CA . GLN A 1 213 ? -2.115 2.784 2.329 1.00 90.50 213 GLN A CA 1
ATOM 1670 C C . GLN A 1 213 ? -2.075 2.938 3.859 1.00 90.50 213 GLN A C 1
ATOM 1672 O O . GLN A 1 213 ? -2.673 2.125 4.562 1.00 90.50 213 GLN A O 1
ATOM 1677 N N . ALA A 1 214 ? -1.413 3.972 4.384 1.00 89.12 214 ALA A N 1
ATOM 1678 C CA . ALA A 1 214 ? -1.379 4.241 5.820 1.00 89.12 214 ALA A CA 1
ATOM 1679 C C . ALA A 1 214 ? -2.777 4.556 6.382 1.00 89.12 214 ALA A C 1
ATOM 1681 O O . ALA A 1 214 ? -3.140 4.038 7.439 1.00 89.12 214 ALA A O 1
ATOM 1682 N N . ARG A 1 215 ? -3.584 5.344 5.656 1.00 93.06 215 ARG A N 1
ATOM 1683 C CA . ARG A 1 215 ? -4.978 5.639 6.032 1.00 93.06 215 ARG A CA 1
ATOM 1684 C C . ARG A 1 215 ? -5.833 4.376 6.062 1.00 93.06 215 ARG A C 1
ATOM 1686 O O . ARG A 1 215 ? -6.536 4.158 7.040 1.00 93.06 215 ARG A O 1
ATOM 1693 N N . GLU A 1 216 ? -5.719 3.517 5.054 1.00 94.44 216 GLU A N 1
ATOM 1694 C CA . GLU A 1 216 ? -6.451 2.244 5.006 1.00 94.44 216 GLU A CA 1
ATOM 1695 C C . GLU A 1 216 ? -6.054 1.306 6.153 1.00 94.44 216 GLU A C 1
ATOM 1697 O O . GLU A 1 216 ? -6.906 0.676 6.774 1.00 94.44 216 GLU A O 1
ATOM 1702 N N . ILE A 1 217 ? -4.762 1.224 6.487 1.00 94.62 217 ILE A N 1
ATOM 1703 C CA . ILE A 1 217 ? -4.295 0.435 7.638 1.00 94.62 217 ILE A CA 1
ATOM 1704 C C . ILE A 1 217 ? -4.881 0.985 8.943 1.00 94.62 217 ILE A C 1
ATOM 1706 O O . ILE A 1 217 ? -5.328 0.207 9.791 1.00 94.62 217 ILE A O 1
ATOM 1710 N N . LEU A 1 218 ? -4.905 2.311 9.105 1.00 96.31 218 LEU A N 1
ATOM 1711 C CA . LEU A 1 218 ? -5.492 2.952 10.279 1.00 96.31 218 LEU A CA 1
ATOM 1712 C C . LEU A 1 218 ? -6.994 2.667 10.379 1.00 96.31 218 LEU A C 1
ATOM 1714 O O . LEU A 1 218 ? -7.453 2.277 11.449 1.00 96.31 218 LEU A O 1
ATOM 1718 N N . ILE A 1 219 ? -7.737 2.805 9.278 1.00 95.75 219 ILE A N 1
ATOM 1719 C CA . ILE A 1 219 ? -9.172 2.495 9.224 1.00 95.75 219 ILE A CA 1
ATOM 1720 C C . ILE A 1 219 ? -9.410 1.044 9.641 1.00 95.75 219 ILE A C 1
ATOM 1722 O O . ILE A 1 219 ? -10.138 0.816 10.602 1.00 95.75 219 ILE A O 1
ATOM 1726 N N . ASN A 1 220 ? -8.719 0.084 9.022 1.00 97.06 220 ASN A N 1
ATOM 1727 C CA . ASN A 1 220 ? -8.854 -1.336 9.364 1.00 97.06 220 ASN A CA 1
ATOM 1728 C C . ASN A 1 220 ? -8.553 -1.609 10.849 1.00 97.06 220 ASN A C 1
ATOM 1730 O O . ASN A 1 220 ? -9.233 -2.401 11.499 1.00 97.06 220 ASN A O 1
ATOM 1734 N N . THR A 1 221 ? -7.541 -0.938 11.407 1.00 96.00 221 THR A N 1
ATOM 1735 C CA . THR A 1 221 ? -7.193 -1.072 12.830 1.00 96.00 221 THR A CA 1
ATOM 1736 C C . THR A 1 221 ? -8.306 -0.528 13.727 1.00 96.00 221 THR A C 1
ATOM 1738 O O . THR A 1 221 ? -8.652 -1.151 14.730 1.00 96.00 221 THR A O 1
ATOM 1741 N N . LEU A 1 222 ? -8.883 0.623 13.376 1.00 97.12 222 LEU A N 1
ATOM 1742 C CA . LEU A 1 222 ? -9.979 1.237 14.127 1.00 97.12 222 LEU A CA 1
ATOM 1743 C C . LEU A 1 222 ? -11.270 0.417 14.029 1.00 97.12 222 LEU A C 1
ATOM 1745 O O . LEU A 1 222 ? -11.946 0.241 15.041 1.00 97.12 222 LEU A O 1
ATOM 1749 N N . GLU A 1 223 ? -11.590 -0.123 12.856 1.00 97.62 223 GLU A N 1
ATOM 1750 C CA . GLU A 1 223 ? -12.727 -1.029 12.661 1.00 97.62 223 GLU A CA 1
ATOM 1751 C C . GLU A 1 223 ? -12.582 -2.287 13.522 1.00 97.62 223 GLU A C 1
ATOM 1753 O O . GLU A 1 223 ? -13.509 -2.644 14.248 1.00 97.62 223 GLU A O 1
ATOM 1758 N N . GLN A 1 224 ? -11.390 -2.890 13.548 1.00 97.25 224 GLN A N 1
ATOM 1759 C CA . GLN A 1 224 ? -11.111 -4.042 14.405 1.00 97.25 224 GLN A CA 1
ATOM 1760 C C . GLN A 1 224 ? -11.257 -3.705 15.899 1.00 97.25 224 GLN A C 1
ATOM 1762 O O . GLN A 1 224 ? -11.792 -4.500 16.673 1.00 97.25 224 GLN A O 1
ATOM 1767 N N . GLN A 1 225 ? -10.799 -2.525 16.331 1.00 97.12 225 GLN A N 1
ATOM 1768 C CA . GLN A 1 225 ? -10.974 -2.077 17.717 1.00 97.12 225 GLN A CA 1
ATOM 1769 C C . GLN A 1 225 ? -12.447 -1.846 18.073 1.00 97.12 225 GLN A C 1
ATOM 1771 O O . GLN A 1 225 ? -12.854 -2.130 19.203 1.00 97.12 225 GLN A O 1
ATOM 1776 N N . LEU A 1 226 ? -13.244 -1.315 17.142 1.00 98.19 226 LEU A N 1
ATOM 1777 C CA . LEU A 1 226 ? -14.681 -1.135 17.337 1.00 98.19 226 LEU A CA 1
ATOM 1778 C C . LEU A 1 226 ? -15.386 -2.483 17.471 1.00 98.19 226 LEU A C 1
ATOM 1780 O O . LEU A 1 226 ? -16.111 -2.675 18.445 1.00 98.19 226 LEU A O 1
ATOM 1784 N N . GLU A 1 227 ? -15.101 -3.427 16.577 1.00 98.44 227 GLU A N 1
ATOM 1785 C CA . GLU A 1 227 ? -15.664 -4.780 16.618 1.00 98.44 227 GLU A CA 1
ATOM 1786 C C . GLU A 1 227 ? -15.367 -5.469 17.960 1.00 98.44 227 GLU A C 1
ATOM 1788 O O . GLU A 1 227 ? -16.283 -5.913 18.652 1.00 98.44 227 GLU A O 1
ATOM 1793 N N . GLN A 1 228 ? -14.108 -5.449 18.411 1.00 97.88 228 GLN A N 1
ATOM 1794 C CA . GLN A 1 228 ? -13.720 -6.019 19.709 1.00 97.88 228 GLN A CA 1
ATOM 1795 C C . GLN A 1 228 ? -14.467 -5.377 20.887 1.00 97.88 228 GLN A C 1
ATOM 1797 O O . GLN A 1 228 ? -14.858 -6.061 21.839 1.00 97.88 228 GLN A O 1
ATOM 1802 N N . ARG A 1 229 ? -14.675 -4.055 20.852 1.00 98.12 229 ARG A N 1
ATOM 1803 C CA . ARG A 1 229 ? -15.418 -3.343 21.903 1.00 98.12 229 ARG A CA 1
ATOM 1804 C C . ARG A 1 229 ? -16.901 -3.682 21.877 1.00 98.12 229 ARG A C 1
ATOM 1806 O O . ARG A 1 229 ? -17.495 -3.843 22.943 1.00 98.12 229 ARG A O 1
ATOM 1813 N N . GLU A 1 230 ? -17.502 -3.803 20.700 1.00 98.56 230 GLU A N 1
ATOM 1814 C CA . GLU A 1 230 ? -18.900 -4.212 20.555 1.00 98.56 230 GLU A CA 1
ATOM 1815 C C . GLU A 1 230 ? -19.125 -5.637 21.067 1.00 98.56 230 GLU A C 1
ATOM 1817 O O . GLU A 1 230 ? -20.077 -5.881 21.818 1.00 98.56 230 GLU A O 1
ATOM 1822 N N . GLU A 1 231 ? -18.222 -6.562 20.741 1.00 98.44 231 GLU A N 1
ATOM 1823 C CA . GLU A 1 231 ? -18.240 -7.926 21.270 1.00 98.44 231 GLU A CA 1
ATOM 1824 C C . GLU A 1 231 ? -18.089 -7.949 22.796 1.00 98.44 231 GLU A C 1
ATOM 1826 O O . GLU A 1 231 ? -18.883 -8.597 23.487 1.00 98.44 231 GLU A O 1
ATOM 1831 N N . GLY A 1 232 ? -17.134 -7.185 23.336 1.00 98.19 232 GLY A N 1
ATOM 1832 C CA . GLY A 1 232 ? -16.940 -7.043 24.780 1.00 98.19 232 GLY A CA 1
ATOM 1833 C C . GLY A 1 232 ? -18.177 -6.484 25.489 1.00 98.19 232 GLY A C 1
ATOM 1834 O O . GLY A 1 232 ? -18.617 -7.030 26.502 1.00 98.19 232 GLY A O 1
ATOM 1835 N N . LEU A 1 233 ? -18.809 -5.448 24.928 1.00 98.44 233 LEU A N 1
ATOM 1836 C CA . LEU A 1 233 ? -20.052 -4.879 25.462 1.00 98.44 233 LEU A CA 1
ATOM 1837 C C . LEU A 1 233 ? -21.215 -5.871 25.408 1.00 98.44 233 LEU A C 1
ATOM 1839 O O . LEU A 1 233 ? -22.039 -5.906 26.324 1.00 98.44 233 LEU A O 1
ATOM 1843 N N . LYS A 1 234 ? -21.307 -6.674 24.346 1.00 98.56 234 LYS A N 1
ATOM 1844 C CA . LYS A 1 234 ? -22.331 -7.715 24.218 1.00 98.56 234 LYS A CA 1
ATOM 1845 C C . LYS A 1 234 ? -22.163 -8.794 25.288 1.00 98.56 234 LYS A C 1
ATOM 1847 O O . LYS A 1 234 ? -23.163 -9.231 25.860 1.00 98.56 234 LYS A O 1
ATOM 1852 N N . LEU A 1 235 ? -20.925 -9.192 25.573 1.00 98.31 235 LEU A N 1
ATOM 1853 C CA . LEU A 1 235 ? -20.615 -10.157 26.625 1.00 98.31 235 LEU A CA 1
ATOM 1854 C C . LEU A 1 235 ? -20.942 -9.593 28.012 1.00 98.31 235 LEU A C 1
ATOM 1856 O O . LEU A 1 235 ? -21.666 -10.237 28.766 1.00 98.31 235 LEU A O 1
ATOM 1860 N N . LEU A 1 236 ? -20.540 -8.351 28.293 1.00 98.06 236 LEU A N 1
ATOM 1861 C CA . LEU A 1 236 ? -20.848 -7.682 29.560 1.00 98.06 236 LEU A CA 1
ATOM 1862 C C . LEU A 1 236 ? -22.362 -7.552 29.790 1.00 98.06 236 LEU A C 1
ATOM 1864 O O . LEU A 1 236 ? -22.860 -7.847 30.872 1.00 98.06 236 LEU A O 1
ATOM 1868 N N . LYS A 1 237 ? -23.123 -7.157 28.760 1.00 98.44 237 LYS A N 1
ATOM 1869 C CA . LYS A 1 237 ? -24.593 -7.087 28.836 1.00 98.44 237 LYS A CA 1
ATOM 1870 C C . LYS A 1 237 ? -25.220 -8.442 29.154 1.00 98.44 237 LYS A C 1
ATOM 1872 O O . LYS A 1 237 ? -26.200 -8.495 29.891 1.00 98.44 237 LYS A O 1
ATOM 1877 N N . LYS A 1 238 ? -24.669 -9.524 28.598 1.00 98.50 238 LYS A N 1
ATOM 1878 C CA . LYS A 1 238 ? -25.124 -10.883 28.893 1.00 98.50 238 LYS A CA 1
ATOM 1879 C C . LYS A 1 238 ? -24.850 -11.248 30.354 1.00 98.50 238 LYS A C 1
ATOM 1881 O O . LYS A 1 238 ? -25.765 -11.701 31.027 1.00 98.50 238 LYS A O 1
ATOM 1886 N N . GLU A 1 239 ? -23.637 -11.005 30.845 1.00 98.31 239 GLU A N 1
ATOM 1887 C CA . GLU A 1 239 ? -23.267 -11.295 32.237 1.00 98.31 239 GLU A CA 1
ATOM 1888 C C . GLU A 1 239 ? -24.102 -10.496 33.246 1.00 98.31 239 GLU A C 1
ATOM 1890 O O . GLU A 1 239 ? -24.538 -11.051 34.253 1.00 98.31 239 GLU A O 1
ATOM 1895 N N . ILE A 1 240 ? -24.388 -9.220 32.958 1.00 98.19 240 ILE A N 1
ATOM 1896 C CA . ILE A 1 240 ? -25.292 -8.399 33.777 1.00 98.19 240 ILE A CA 1
ATOM 1897 C C . ILE A 1 240 ? -26.694 -9.018 33.808 1.00 98.19 240 ILE A C 1
ATOM 1899 O O . ILE A 1 240 ? -27.252 -9.193 34.888 1.00 98.19 240 ILE A O 1
ATOM 1903 N N . GLY A 1 241 ? -27.241 -9.410 32.653 1.00 98.19 241 GLY A N 1
ATOM 1904 C CA . GLY A 1 241 ? -28.552 -10.065 32.591 1.00 98.19 241 GLY A CA 1
ATOM 1905 C C . GLY A 1 241 ? -28.597 -11.400 33.347 1.00 98.19 241 GLY A C 1
ATOM 1906 O O . GLY A 1 241 ? -29.572 -11.689 34.044 1.00 98.19 241 GLY A O 1
ATOM 1907 N N . ASP A 1 242 ? -27.528 -12.196 33.268 1.00 98.06 242 ASP A N 1
ATOM 1908 C CA . ASP A 1 242 ? -27.399 -13.450 34.017 1.00 98.06 242 ASP A CA 1
ATOM 1909 C C . ASP A 1 242 ? -27.346 -13.186 35.540 1.00 98.06 242 ASP A C 1
ATOM 1911 O O . ASP A 1 242 ? -27.995 -13.895 36.319 1.00 98.06 242 ASP A O 1
ATOM 1915 N N . ALA A 1 243 ? -26.635 -12.138 35.973 1.00 98.06 243 ALA A N 1
ATOM 1916 C CA . ALA A 1 243 ? -26.550 -11.724 37.375 1.00 98.06 243 ALA A CA 1
ATOM 1917 C C . ALA A 1 243 ? -27.885 -11.185 37.919 1.00 98.06 243 ALA A C 1
ATOM 1919 O O . ALA A 1 243 ? -28.299 -11.568 39.015 1.00 98.06 243 ALA A O 1
ATOM 1920 N N . GLU A 1 244 ? -28.593 -10.351 37.152 1.00 98.00 244 GLU A N 1
ATOM 1921 C CA . GLU A 1 244 ? -29.937 -9.864 37.494 1.00 98.00 244 GLU A CA 1
ATOM 1922 C C . GLU A 1 244 ? -30.925 -11.031 37.656 1.00 98.00 244 GLU A C 1
ATOM 1924 O O . GLU A 1 244 ? -31.662 -11.095 38.643 1.00 98.00 244 GLU A O 1
ATOM 1929 N N . CYS A 1 245 ? -30.884 -12.017 36.750 1.00 97.50 245 CYS A N 1
ATOM 1930 C CA . CYS A 1 245 ? -31.704 -13.227 36.853 1.00 97.50 245 CYS A CA 1
ATOM 1931 C C . CYS A 1 245 ? -31.390 -14.043 38.121 1.00 97.50 245 CYS A C 1
ATOM 1933 O O . CYS A 1 245 ? -32.298 -14.587 38.757 1.00 97.50 245 CYS A O 1
ATOM 1935 N N . ALA A 1 246 ? -30.115 -14.140 38.510 1.00 97.19 246 ALA A N 1
ATOM 1936 C CA . ALA A 1 246 ? -29.712 -14.825 39.737 1.00 97.19 246 ALA A CA 1
ATOM 1937 C C . ALA A 1 246 ? -30.185 -14.088 41.003 1.00 97.19 246 ALA A C 1
ATOM 1939 O O . ALA A 1 246 ? -30.640 -14.734 41.951 1.00 97.19 246 ALA A O 1
ATOM 1940 N N . LEU A 1 247 ? -30.115 -12.754 41.010 1.00 96.56 247 LEU A N 1
ATOM 1941 C CA . LEU A 1 247 ? -30.593 -11.928 42.121 1.00 96.56 247 LEU A CA 1
ATOM 1942 C C . LEU A 1 247 ? -32.107 -12.049 42.323 1.00 96.56 247 LEU A C 1
ATOM 1944 O O . LEU A 1 247 ? -32.547 -12.206 43.463 1.00 96.56 247 LEU A O 1
ATOM 1948 N N . GLU A 1 248 ? -32.898 -12.043 41.248 1.00 96.25 248 GLU A N 1
ATOM 1949 C CA . GLU A 1 248 ? -34.352 -12.234 41.361 1.00 96.25 248 GLU A CA 1
ATOM 1950 C C . GLU A 1 248 ? -34.703 -13.626 41.913 1.00 96.25 248 GLU A C 1
ATOM 1952 O O . GLU A 1 248 ? -35.512 -13.730 42.833 1.00 96.25 248 GLU A O 1
ATOM 1957 N N . LYS A 1 249 ? -34.010 -14.691 41.485 1.00 95.50 249 LYS A N 1
ATOM 1958 C CA . LYS A 1 249 ? -34.197 -16.042 42.059 1.00 95.50 249 LYS A CA 1
ATOM 1959 C C . LYS A 1 249 ? -33.879 -16.102 43.555 1.00 95.50 249 LYS A C 1
ATOM 1961 O O . LYS A 1 249 ? -34.596 -16.748 44.321 1.00 95.50 249 LYS A O 1
ATOM 1966 N N . LEU A 1 250 ? -32.802 -15.442 43.987 1.00 94.50 250 LEU A N 1
ATOM 1967 C CA . LEU A 1 250 ? -32.447 -15.359 45.407 1.00 94.50 250 LEU A CA 1
ATOM 1968 C C . LEU A 1 250 ? -33.523 -14.616 46.203 1.00 94.50 250 LEU A C 1
ATOM 1970 O O . LEU A 1 250 ? -33.929 -15.077 47.269 1.00 94.50 250 LEU A O 1
ATOM 1974 N N . LYS A 1 251 ? -34.029 -13.505 45.670 1.00 94.38 251 LYS A N 1
ATOM 1975 C CA . LYS A 1 251 ? -35.097 -12.716 46.291 1.00 94.38 251 LYS A CA 1
ATOM 1976 C C . LYS A 1 251 ? -36.404 -13.504 46.415 1.00 94.38 251 LYS A C 1
ATOM 1978 O O . LYS A 1 251 ? -37.009 -13.489 47.484 1.00 94.38 251 LYS A O 1
ATOM 1983 N N . GLU A 1 252 ? -36.801 -14.242 45.379 1.00 93.31 252 GLU A N 1
ATOM 1984 C CA . GLU A 1 252 ? -37.956 -15.151 45.421 1.00 93.31 252 GLU A CA 1
ATOM 1985 C C . GLU A 1 252 ? -37.793 -16.227 46.506 1.00 93.31 252 GLU A C 1
ATOM 1987 O O . GLU A 1 252 ? -38.716 -16.468 47.287 1.00 93.31 252 GLU A O 1
ATOM 1992 N N . SER A 1 253 ? -36.601 -16.829 46.611 1.00 90.94 253 SER A N 1
ATOM 1993 C CA . SER A 1 253 ? -36.314 -17.832 47.647 1.00 90.94 253 SER A CA 1
ATOM 1994 C C . SER A 1 253 ? -36.361 -17.260 49.069 1.00 90.94 253 SER A C 1
ATOM 1996 O O . SER A 1 253 ? -36.811 -17.942 49.988 1.00 90.94 253 SER A O 1
ATOM 1998 N N . LEU A 1 254 ? -35.955 -15.997 49.250 1.00 87.88 254 LEU A N 1
ATOM 1999 C CA . LEU A 1 254 ? -35.983 -15.314 50.543 1.00 87.88 254 LEU A CA 1
ATOM 2000 C C . LEU A 1 254 ? -37.420 -15.013 50.995 1.00 87.88 254 LEU A C 1
ATOM 2002 O O . LEU A 1 254 ? -37.737 -15.160 52.171 1.00 87.88 254 LEU A O 1
ATOM 2006 N N . ILE A 1 255 ? -38.289 -14.617 50.060 1.00 85.25 255 ILE A N 1
ATOM 2007 C CA . ILE A 1 255 ? -39.706 -14.341 50.339 1.00 85.25 255 ILE A CA 1
ATOM 2008 C C . ILE A 1 255 ? -40.426 -15.636 50.738 1.00 85.25 255 ILE A C 1
ATOM 2010 O O . ILE A 1 255 ? -41.111 -15.663 51.754 1.00 85.25 255 ILE A O 1
ATOM 2014 N N . LEU A 1 256 ? -40.212 -16.729 49.998 1.00 75.06 256 LEU A N 1
ATOM 2015 C CA . LEU A 1 256 ? -40.822 -18.031 50.303 1.00 75.06 256 LEU A CA 1
ATOM 2016 C C . LEU A 1 256 ? -40.277 -18.675 51.588 1.00 75.06 256 LEU A C 1
ATOM 2018 O O . LEU A 1 256 ? -40.988 -19.435 52.239 1.00 75.06 256 LEU A O 1
ATOM 2022 N N . GLY A 1 257 ? -39.031 -18.377 51.966 1.00 66.00 257 GLY A N 1
ATOM 2023 C CA . GLY A 1 257 ? -38.430 -18.842 53.217 1.00 66.00 257 GLY A CA 1
ATOM 2024 C C . GLY A 1 257 ? -38.861 -18.064 54.465 1.00 66.00 257 GLY A C 1
ATOM 2025 O O . GLY A 1 257 ? -38.564 -18.513 55.566 1.00 66.00 257 GLY A O 1
ATOM 2026 N N . SER A 1 258 ? -39.539 -16.919 54.320 1.00 60.12 258 SER A N 1
ATOM 2027 C CA . SER A 1 258 ? -40.005 -16.099 55.450 1.00 60.12 258 SER A CA 1
ATOM 2028 C C . SER A 1 258 ? -41.403 -16.479 55.962 1.00 60.12 258 SER A C 1
ATOM 2030 O O . SER A 1 258 ? -41.795 -15.989 57.020 1.00 60.12 258 SER A O 1
ATOM 2032 N N . ASP A 1 259 ? -42.140 -17.323 55.233 1.00 57.56 259 ASP A N 1
ATOM 2033 C CA . ASP A 1 259 ? -43.501 -17.776 55.575 1.00 57.56 259 ASP A CA 1
ATOM 2034 C C . ASP A 1 259 ? -43.541 -19.204 56.174 1.00 57.56 259 ASP A C 1
ATOM 2036 O O . ASP A 1 259 ? -44.624 -19.754 56.398 1.00 57.56 259 ASP A O 1
ATOM 2040 N N . ALA A 1 260 ? -42.376 -19.810 56.438 1.00 48.69 260 ALA A N 1
ATOM 2041 C CA . ALA A 1 260 ? -42.217 -21.117 57.090 1.00 48.69 260 ALA A CA 1
ATOM 2042 C C . ALA A 1 260 ? -41.657 -20.969 58.513 1.00 48.69 260 ALA A C 1
ATOM 2044 O O . ALA A 1 260 ? -42.128 -21.715 59.403 1.00 48.69 260 ALA A O 1
#

Foldseek 3Di:
DDDDDDDDDDDDDDDDDDDDDDDDDDDDDDDDDPPDPPPPPPVPPDDDPPCVLVVQQPPDDPVRRDDDPDDPVVVVVVVVVVVVVVVVVVVVVVVVVVVVVCPVDDDDDDDDDDDDDDDPPPPPPPPPDPPDDDPDPVPDPDPPPPPDDPQDQDDPVVLVVLLVVLVVVLVVLVVVLVVCCVPPVVPSVVSVVVNVVSVVVSVVSVVSCVVVVVVVVVVVVVVVVVVVVVVVVVVVVVVVVVVVVVVVVVVVVVVVVVVD

pLDDT: mean 70.68, std 22.78, range [32.97, 98.56]

Sequence (26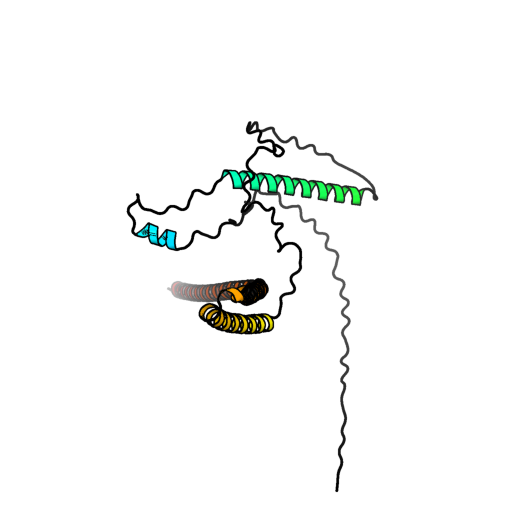0 aa):
MADEAAATAKDPSTSTPKTTNAAPELSQNVSAPEEGEEDMLLVSEFPPPPAYYGLASRNTPAHLRLTPPEIPLRSFRVAAKKVLRERKRMREESERIRLAACADGSSTTDTTKIDDTKEDDDDSIDPDDPNEPVVAVFGEIVEDPTLTVEQQCDDPNVVRENVKRLNQEVLKGFLKLVRVLVNDPNESKKLRDELSHNLFLMIQECYKFREHQAREILINTLEQQLEQREEGLKLLKKEIGDAECALEKLKESLILGSDA

InterPro domains:
  IPR009244 Mediator complex, subunit Med7 [PF05983] (44-245)
  IPR009244 Mediator complex, subunit Med7 [PTHR21428] (40-254)
  IPR037212 Mediator complex, subunit Med7/Med21-like [SSF140718] (160-246)
  IPR044888 Mediator complex, subunit Med7 superfmaily [G3DSA:6.10.140.200] (147-248)

Organism: NCBI:txid382360